Protein AF-J4H4L2-F1 (afdb_monomer_lite)

Organism: NCBI:txid599839

Structure (mmCIF, N/CA/C/O backbone):
data_AF-J4H4L2-F1
#
_entry.id   AF-J4H4L2-F1
#
loop_
_atom_site.group_PDB
_atom_site.id
_atom_site.type_symbol
_atom_site.label_atom_id
_atom_site.label_alt_id
_atom_site.label_comp_id
_atom_site.label_asym_id
_atom_site.label_entity_id
_atom_site.label_seq_id
_atom_site.pdbx_PDB_ins_code
_atom_site.Cartn_x
_atom_site.Cartn_y
_atom_site.Cartn_z
_atom_site.occupancy
_atom_site.B_iso_or_equiv
_atom_site.auth_se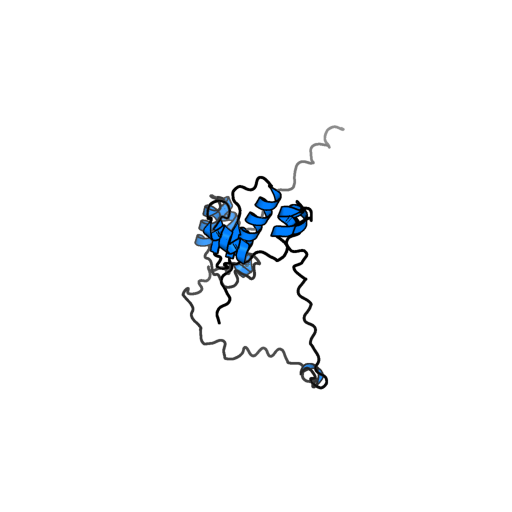q_id
_atom_site.auth_comp_id
_atom_site.auth_asym_id
_atom_site.auth_atom_id
_atom_site.pdbx_PDB_model_num
ATOM 1 N N . MET A 1 1 ? 1.977 -22.066 14.295 1.00 61.53 1 MET A N 1
ATOM 2 C CA . MET A 1 1 ? 3.060 -21.386 13.549 1.00 61.53 1 MET A CA 1
ATOM 3 C C . MET A 1 1 ? 2.591 -19.975 13.260 1.00 61.53 1 MET A C 1
ATOM 5 O O . MET A 1 1 ? 1.472 -19.836 12.785 1.00 61.53 1 MET A O 1
ATOM 9 N N . ALA A 1 2 ? 3.372 -18.951 13.605 1.00 64.25 2 ALA A N 1
ATOM 10 C CA . ALA A 1 2 ? 3.041 -17.586 13.199 1.00 64.25 2 ALA A CA 1
ATOM 11 C C . ALA A 1 2 ? 3.139 -17.472 11.664 1.00 64.25 2 ALA A C 1
ATOM 13 O O . ALA A 1 2 ? 4.009 -18.126 11.077 1.00 64.25 2 ALA A O 1
ATOM 14 N N . PRO A 1 3 ? 2.254 -16.702 11.007 1.00 72.88 3 PRO A N 1
ATOM 15 C CA . PRO A 1 3 ? 2.354 -16.464 9.574 1.00 72.88 3 PRO A CA 1
ATOM 16 C C . PRO A 1 3 ? 3.676 -15.746 9.245 1.00 72.88 3 PRO A C 1
ATOM 18 O O . PRO A 1 3 ? 4.167 -14.960 10.060 1.00 72.88 3 PRO A O 1
ATOM 21 N N . PRO A 1 4 ? 4.283 -16.022 8.078 1.00 76.00 4 PRO A N 1
ATOM 22 C CA . PRO A 1 4 ? 5.534 -15.388 7.685 1.00 76.00 4 PRO A CA 1
ATOM 23 C C . PRO A 1 4 ? 5.358 -13.865 7.539 1.00 76.00 4 PRO A C 1
ATOM 25 O O . PRO A 1 4 ? 4.319 -13.418 7.047 1.00 76.00 4 PRO A O 1
ATOM 28 N N . PRO A 1 5 ? 6.361 -13.061 7.936 1.00 82.50 5 PRO A N 1
ATOM 29 C CA . PRO A 1 5 ? 6.286 -11.607 7.848 1.00 82.50 5 PRO A CA 1
ATOM 30 C C . PRO A 1 5 ? 6.193 -11.149 6.389 1.00 82.50 5 PRO A C 1
ATOM 32 O O . PRO A 1 5 ? 6.911 -11.655 5.520 1.00 82.50 5 PRO A O 1
ATOM 35 N N . ILE A 1 6 ? 5.325 -10.168 6.133 1.00 85.81 6 ILE A N 1
ATOM 36 C CA . ILE A 1 6 ? 5.148 -9.570 4.807 1.00 85.81 6 ILE A CA 1
ATOM 37 C C . ILE A 1 6 ? 6.388 -8.738 4.476 1.00 85.81 6 ILE A C 1
ATOM 39 O O . ILE A 1 6 ? 6.802 -7.882 5.257 1.00 85.81 6 ILE A O 1
ATOM 43 N N . GLN A 1 7 ? 6.984 -8.999 3.315 1.00 88.19 7 GLN A N 1
ATOM 44 C CA . GLN A 1 7 ? 8.157 -8.286 2.812 1.00 88.19 7 GLN A CA 1
ATOM 45 C C . GLN A 1 7 ? 7.726 -7.437 1.624 1.00 88.19 7 GLN A C 1
ATOM 47 O O . GLN A 1 7 ? 7.243 -7.975 0.628 1.00 88.19 7 GLN A O 1
ATOM 52 N N . LEU A 1 8 ? 7.880 -6.124 1.750 1.00 87.56 8 LEU A N 1
ATOM 53 C CA . LEU A 1 8 ? 7.588 -5.167 0.698 1.00 87.56 8 LEU A CA 1
ATOM 54 C C . LEU A 1 8 ? 8.877 -4.734 0.033 1.00 87.56 8 LEU A C 1
ATOM 56 O O . LEU A 1 8 ? 9.829 -4.321 0.684 1.00 87.56 8 LEU A O 1
ATOM 60 N N . PHE A 1 9 ? 8.856 -4.811 -1.280 1.00 86.75 9 PHE A N 1
ATOM 61 C CA . PHE A 1 9 ? 9.964 -4.516 -2.159 1.00 86.75 9 PHE A CA 1
ATOM 62 C C . PHE A 1 9 ? 9.569 -3.269 -2.945 1.00 86.75 9 PHE A C 1
ATOM 64 O O . PHE A 1 9 ? 8.697 -3.323 -3.810 1.00 86.75 9 PHE A O 1
ATOM 71 N N . LEU A 1 10 ? 10.131 -2.130 -2.549 1.00 84.62 10 LEU A N 1
ATOM 72 C CA . LEU A 1 10 ? 9.815 -0.807 -3.079 1.00 84.62 10 LEU A CA 1
ATOM 73 C C . LEU A 1 10 ? 10.957 -0.316 -3.967 1.00 84.62 10 LEU A C 1
ATOM 75 O O . LEU A 1 10 ? 12.088 -0.784 -3.863 1.00 84.62 10 LEU A O 1
ATOM 79 N N . THR A 1 11 ? 10.659 0.622 -4.858 1.00 78.50 11 THR A N 1
ATOM 80 C CA . THR A 1 11 ? 11.645 1.198 -5.780 1.00 78.50 11 THR A CA 1
ATOM 81 C C . THR A 1 11 ? 11.475 2.712 -5.795 1.00 78.50 11 THR A C 1
ATOM 83 O O . THR A 1 11 ? 10.671 3.253 -6.557 1.00 78.50 11 THR A O 1
ATOM 86 N N . THR A 1 12 ? 12.227 3.416 -4.957 1.00 66.31 12 THR A N 1
ATOM 87 C CA . THR A 1 12 ? 12.074 4.873 -4.780 1.00 66.31 12 THR A CA 1
ATOM 88 C C . THR A 1 12 ? 12.468 5.707 -6.012 1.00 66.31 12 THR A C 1
ATOM 90 O O . THR A 1 12 ? 12.025 6.850 -6.144 1.00 66.31 12 THR A O 1
ATOM 93 N N . ILE A 1 13 ? 13.233 5.133 -6.953 1.00 61.53 13 ILE A N 1
ATOM 94 C CA . ILE A 1 13 ? 13.803 5.842 -8.118 1.00 61.53 13 ILE A CA 1
ATOM 95 C C . ILE A 1 13 ? 13.058 5.582 -9.442 1.00 61.53 13 ILE A C 1
ATOM 97 O O . ILE A 1 13 ? 13.500 6.040 -10.494 1.00 61.53 13 ILE A O 1
ATOM 101 N N . ILE A 1 14 ? 11.945 4.841 -9.451 1.00 62.00 14 ILE A N 1
ATOM 102 C CA . ILE A 1 14 ? 11.228 4.623 -10.717 1.00 62.00 14 ILE A CA 1
ATOM 103 C C . ILE A 1 14 ? 10.558 5.929 -11.171 1.00 62.00 14 ILE A C 1
ATOM 105 O O . ILE A 1 14 ? 9.842 6.586 -10.413 1.00 62.00 14 ILE A O 1
ATOM 109 N N . SER A 1 15 ? 10.802 6.286 -12.434 1.00 59.88 15 SER A N 1
ATOM 110 C CA . SER A 1 15 ? 10.261 7.469 -13.114 1.00 59.88 15 SER A CA 1
ATOM 111 C C . SER A 1 15 ? 8.759 7.377 -13.407 1.00 59.88 15 SER A C 1
ATOM 113 O O . SER A 1 15 ? 8.122 8.399 -13.646 1.00 59.88 15 SER A O 1
ATOM 115 N N . SER A 1 16 ? 8.180 6.172 -13.377 1.00 73.38 16 SER A N 1
ATOM 116 C CA . SER A 1 16 ? 6.765 5.939 -13.674 1.00 73.38 16 SER A CA 1
ATOM 117 C C . SER A 1 16 ? 5.852 6.367 -12.508 1.00 73.38 16 SER A C 1
ATOM 119 O O . SER A 1 16 ? 5.924 5.774 -11.423 1.00 73.38 16 SER A O 1
ATOM 121 N N . PRO A 1 17 ? 4.949 7.349 -12.712 1.00 79.62 17 PRO A N 1
ATOM 122 C CA . PRO A 1 17 ? 4.018 7.805 -11.679 1.00 79.62 17 PRO A CA 1
ATOM 123 C C . PRO A 1 17 ? 2.987 6.731 -11.300 1.00 79.62 17 PRO A C 1
ATOM 125 O O . PRO A 1 17 ? 2.579 6.662 -10.143 1.00 79.62 17 PRO A O 1
ATOM 128 N N . THR A 1 18 ? 2.616 5.844 -12.227 1.00 78.19 18 THR A N 1
ATOM 129 C CA . THR A 1 18 ? 1.655 4.753 -11.988 1.00 78.19 18 THR A CA 1
ATOM 130 C C . THR A 1 18 ? 2.185 3.749 -10.966 1.00 78.19 18 THR A C 1
ATOM 132 O O . THR A 1 18 ? 1.461 3.310 -10.072 1.00 78.19 18 THR A O 1
ATOM 135 N N . VAL A 1 19 ? 3.475 3.408 -11.050 1.00 78.44 19 VAL A N 1
ATOM 136 C CA . VAL A 1 19 ? 4.126 2.505 -10.087 1.00 78.44 19 VAL A CA 1
ATOM 137 C C . VAL A 1 19 ? 4.186 3.151 -8.707 1.00 78.44 19 VAL A C 1
ATOM 139 O O . VAL A 1 19 ? 3.870 2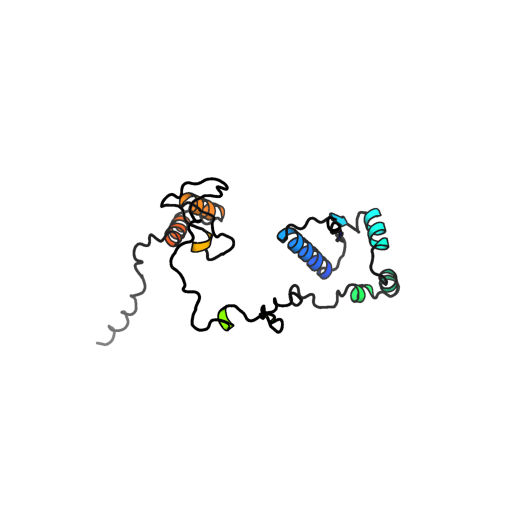.499 -7.712 1.00 78.44 19 VAL A O 1
ATOM 142 N N . ARG A 1 20 ? 4.521 4.445 -8.653 1.00 80.75 20 ARG A N 1
ATOM 143 C CA . ARG A 1 20 ? 4.555 5.219 -7.408 1.00 80.75 20 ARG A CA 1
ATOM 144 C C . ARG A 1 20 ? 3.186 5.259 -6.726 1.00 80.75 20 ARG A C 1
ATOM 146 O O . ARG A 1 20 ? 3.097 4.934 -5.547 1.00 80.75 20 ARG A O 1
ATOM 153 N N . GLN A 1 21 ? 2.117 5.548 -7.471 1.00 83.06 21 GLN A N 1
ATOM 154 C CA . GLN A 1 21 ? 0.745 5.536 -6.946 1.00 83.06 21 GLN A CA 1
ATOM 155 C C . GLN A 1 21 ? 0.365 4.174 -6.351 1.00 83.06 21 GLN A C 1
ATOM 157 O O . GLN A 1 21 ? -0.166 4.105 -5.242 1.00 83.06 21 GLN A O 1
ATOM 162 N N . ARG A 1 22 ? 0.675 3.076 -7.054 1.00 83.31 22 ARG A N 1
ATOM 163 C CA . ARG A 1 22 ? 0.405 1.713 -6.564 1.00 83.31 22 ARG A CA 1
ATOM 164 C C . ARG A 1 22 ? 1.189 1.403 -5.284 1.00 83.31 22 ARG A C 1
ATOM 166 O O . ARG A 1 22 ? 0.632 0.823 -4.354 1.00 83.31 22 ARG A O 1
ATOM 173 N N . GLN A 1 23 ? 2.457 1.810 -5.209 1.00 86.31 23 GLN A N 1
ATOM 174 C CA . GLN A 1 23 ? 3.297 1.623 -4.021 1.00 86.31 23 GLN A CA 1
ATOM 175 C C . GLN A 1 23 ? 2.759 2.393 -2.807 1.00 86.31 23 GLN A C 1
ATOM 177 O O . GLN A 1 23 ? 2.602 1.811 -1.733 1.00 86.31 23 GLN A O 1
ATOM 182 N N . GLU A 1 24 ? 2.421 3.672 -2.978 1.00 86.50 24 GLU A N 1
ATOM 183 C CA . GLU A 1 24 ? 1.841 4.509 -1.919 1.00 86.50 24 GLU A CA 1
ATOM 184 C C . GLU A 1 24 ? 0.500 3.960 -1.426 1.00 86.50 24 GLU A C 1
ATOM 186 O O . GLU A 1 24 ? 0.241 3.915 -0.221 1.00 86.50 24 GLU A O 1
ATOM 191 N N . TYR A 1 25 ? -0.337 3.486 -2.350 1.00 86.12 25 TYR A N 1
ATOM 192 C CA . TYR A 1 25 ? -1.612 2.868 -2.018 1.00 86.12 25 TYR A CA 1
ATOM 193 C C . TYR A 1 25 ? -1.435 1.609 -1.155 1.00 86.12 25 TYR A C 1
ATOM 195 O O . TYR A 1 25 ? -2.068 1.490 -0.104 1.00 86.12 25 TYR A O 1
ATOM 203 N N . ILE A 1 26 ? -0.535 0.696 -1.541 1.00 86.75 26 ILE A N 1
ATOM 204 C CA . ILE A 1 26 ? -0.241 -0.522 -0.767 1.00 86.75 26 ILE A CA 1
ATOM 205 C C . ILE A 1 26 ? 0.256 -0.167 0.639 1.00 86.75 26 ILE A C 1
ATOM 207 O O . ILE A 1 26 ? -0.206 -0.752 1.621 1.00 86.75 26 ILE A O 1
ATOM 211 N N . LEU A 1 27 ? 1.158 0.811 0.752 1.00 87.25 27 LEU A N 1
ATOM 212 C CA . LEU A 1 27 ? 1.658 1.275 2.046 1.00 87.25 27 LEU A CA 1
ATOM 213 C C . LEU A 1 27 ? 0.532 1.824 2.924 1.00 87.25 27 LEU A C 1
ATOM 215 O O . LEU A 1 27 ? 0.421 1.425 4.083 1.00 87.25 27 LEU A O 1
ATOM 219 N N . ARG A 1 28 ? -0.349 2.661 2.363 1.00 88.12 28 ARG A N 1
ATOM 220 C CA . ARG A 1 28 ? -1.510 3.206 3.078 1.00 88.12 28 ARG A CA 1
ATOM 221 C C . ARG A 1 28 ? -2.428 2.094 3.580 1.00 88.12 28 ARG A C 1
ATOM 223 O O . ARG A 1 28 ? -2.814 2.105 4.744 1.00 88.12 28 ARG A O 1
ATOM 230 N N . VAL A 1 29 ? -2.745 1.105 2.742 1.00 88.19 29 VAL A N 1
ATOM 231 C CA . VAL A 1 29 ? -3.599 -0.029 3.138 1.00 88.19 29 VAL A CA 1
ATOM 232 C C . VAL A 1 29 ? -2.969 -0.831 4.276 1.00 88.19 29 VAL A C 1
ATOM 234 O O . VAL A 1 29 ? -3.661 -1.178 5.233 1.00 88.19 29 VAL A O 1
ATOM 237 N N . LEU A 1 30 ? -1.668 -1.116 4.205 1.00 88.25 30 LEU A N 1
ATOM 238 C CA . LEU A 1 30 ? -0.976 -1.891 5.238 1.00 88.25 30 LEU A CA 1
ATOM 239 C C . LEU A 1 30 ? -0.875 -1.132 6.566 1.00 88.25 30 LEU A C 1
ATOM 241 O O . LEU A 1 30 ? -1.051 -1.739 7.624 1.00 88.25 30 LEU A O 1
ATOM 245 N N . GLN A 1 31 ? -0.675 0.186 6.510 1.00 87.94 31 GLN A N 1
ATOM 246 C CA . GLN A 1 31 ? -0.709 1.066 7.679 1.00 87.94 31 GLN A CA 1
ATOM 247 C C . GLN A 1 31 ? -2.103 1.106 8.318 1.00 87.94 31 GLN A C 1
ATOM 249 O O . GLN A 1 31 ? -2.228 0.869 9.519 1.00 87.94 31 GLN A O 1
ATOM 254 N N . VAL A 1 32 ? -3.156 1.326 7.521 1.00 91.88 32 VAL A N 1
ATOM 255 C CA . VAL A 1 32 ? -4.551 1.358 8.000 1.00 91.88 32 VAL A CA 1
ATOM 256 C C . VAL A 1 32 ? -4.946 0.022 8.631 1.00 91.88 32 VAL A C 1
ATOM 258 O O . VAL A 1 32 ? -5.564 -0.006 9.694 1.00 91.88 32 VAL A O 1
ATOM 261 N N . LYS A 1 33 ? -4.542 -1.100 8.023 1.00 88.38 33 LYS A N 1
ATOM 262 C CA . LYS A 1 33 ? -4.818 -2.448 8.542 1.00 88.38 33 LYS A CA 1
ATOM 263 C C . LYS A 1 33 ? -3.906 -2.863 9.707 1.00 88.38 33 LYS A C 1
ATOM 265 O O . LYS A 1 33 ? -4.061 -3.974 10.207 1.00 88.38 33 LYS A O 1
ATOM 270 N N . LYS A 1 34 ? -2.972 -2.004 10.141 1.00 88.62 34 LYS A N 1
ATOM 271 C CA . LYS A 1 34 ? -1.973 -2.282 11.192 1.00 88.62 34 LYS A CA 1
ATOM 272 C C . LYS A 1 34 ? -1.257 -3.624 10.991 1.00 88.62 34 LYS A C 1
ATOM 274 O O . LYS A 1 34 ? -1.002 -4.360 11.943 1.00 88.62 34 LYS A O 1
ATOM 279 N N . VAL A 1 35 ? -0.939 -3.951 9.740 1.00 86.56 35 VAL A N 1
ATOM 280 C CA . VAL A 1 35 ? -0.213 -5.178 9.405 1.00 86.56 35 VAL A CA 1
ATOM 281 C C . VAL A 1 35 ? 1.279 -4.894 9.485 1.00 86.56 35 VAL A C 1
ATOM 283 O O . VAL A 1 35 ? 1.772 -3.971 8.844 1.00 86.56 35 VAL A O 1
ATOM 286 N N . SER A 1 36 ? 2.017 -5.689 10.258 1.00 86.50 36 SER A N 1
ATOM 287 C CA . SER A 1 36 ? 3.474 -5.576 10.323 1.00 86.50 36 SER A CA 1
ATOM 288 C C . SER A 1 36 ? 4.099 -5.989 8.988 1.00 86.50 36 SER A C 1
ATOM 290 O O . SER A 1 36 ? 3.909 -7.127 8.544 1.00 86.50 36 SER A O 1
ATOM 292 N N . PHE A 1 37 ? 4.873 -5.095 8.377 1.00 88.81 37 PHE A N 1
ATOM 293 C CA . PHE A 1 37 ? 5.615 -5.362 7.148 1.00 88.81 37 PHE A CA 1
ATOM 294 C C . PHE A 1 37 ? 7.072 -4.908 7.274 1.00 88.81 37 PHE A C 1
ATOM 296 O O . PHE A 1 37 ? 7.394 -4.029 8.070 1.00 88.81 37 PHE A O 1
ATOM 303 N N . ILE A 1 38 ? 7.948 -5.515 6.473 1.00 89.19 38 ILE A N 1
ATOM 304 C CA . ILE A 1 38 ? 9.349 -5.112 6.331 1.00 89.19 38 ILE A CA 1
ATOM 305 C C . ILE A 1 38 ? 9.502 -4.460 4.961 1.00 89.19 38 ILE A C 1
ATOM 307 O O . ILE A 1 38 ? 9.274 -5.120 3.950 1.00 89.19 38 ILE A O 1
ATOM 311 N N . SER A 1 39 ? 9.856 -3.178 4.922 1.00 87.56 39 SER A N 1
ATOM 312 C CA . SER A 1 39 ? 10.143 -2.458 3.680 1.00 87.56 39 SER A CA 1
ATOM 313 C C . SER A 1 39 ? 11.611 -2.607 3.291 1.00 87.56 39 SER A C 1
ATOM 315 O O . SER A 1 39 ? 12.490 -2.336 4.105 1.00 87.56 39 SER A O 1
ATOM 317 N N . TYR A 1 40 ? 11.857 -2.975 2.041 1.00 87.12 40 TYR A N 1
ATOM 318 C CA . TYR A 1 40 ? 13.170 -3.042 1.417 1.00 87.12 40 TYR A CA 1
ATOM 319 C C . TYR A 1 40 ? 13.185 -2.145 0.180 1.00 87.12 40 TYR A C 1
ATOM 321 O O . TYR A 1 40 ? 12.259 -2.221 -0.633 1.00 87.12 40 TYR A O 1
ATOM 329 N N . ASP A 1 41 ? 14.224 -1.326 0.018 1.00 85.88 41 ASP A N 1
ATOM 330 C CA . ASP A 1 41 ? 14.369 -0.452 -1.148 1.00 85.88 41 ASP A CA 1
ATOM 331 C C . ASP A 1 41 ? 15.321 -1.076 -2.175 1.00 85.88 41 ASP A C 1
ATOM 333 O O . ASP A 1 41 ? 16.530 -1.150 -1.969 1.00 85.88 41 ASP A O 1
ATOM 337 N N . LEU A 1 42 ? 14.782 -1.520 -3.313 1.00 83.12 42 LEU A N 1
ATOM 338 C CA . LEU A 1 42 ? 15.551 -2.186 -4.376 1.00 83.12 42 LEU A CA 1
ATOM 339 C C . LEU A 1 42 ? 16.561 -1.263 -5.052 1.00 83.12 42 LEU A C 1
ATOM 341 O O . LEU A 1 42 ? 17.469 -1.735 -5.735 1.00 83.12 42 LEU A O 1
ATOM 345 N N . ALA A 1 43 ? 16.346 0.038 -4.917 1.00 74.56 43 ALA A N 1
ATOM 346 C CA . ALA A 1 43 ? 17.209 1.072 -5.442 1.00 74.56 43 ALA A CA 1
ATOM 347 C C . ALA A 1 43 ? 18.528 1.206 -4.676 1.00 74.56 43 ALA A C 1
ATOM 349 O O . ALA A 1 43 ? 19.559 1.475 -5.289 1.00 74.56 43 ALA A O 1
ATOM 350 N N . SER A 1 44 ? 18.473 1.037 -3.355 1.00 77.81 44 SER A N 1
ATOM 351 C CA . SER A 1 44 ? 19.589 1.332 -2.454 1.00 77.81 44 SER A CA 1
ATOM 352 C C . SER A 1 44 ? 20.249 0.064 -1.909 1.00 77.81 44 SER A C 1
ATOM 354 O O . SER A 1 44 ? 21.461 0.043 -1.706 1.00 77.81 44 SER A O 1
ATOM 356 N N . ASP A 1 45 ? 19.477 -1.010 -1.714 1.00 82.31 45 ASP A N 1
ATOM 357 C CA . ASP A 1 45 ? 19.945 -2.225 -1.049 1.00 82.31 45 ASP A CA 1
ATOM 358 C C . ASP A 1 45 ? 20.222 -3.362 -2.049 1.00 82.31 45 ASP A C 1
ATOM 360 O O . ASP A 1 45 ? 19.318 -4.032 -2.562 1.00 82.31 45 ASP A O 1
ATOM 364 N N . GLU A 1 46 ? 21.501 -3.669 -2.273 1.00 80.19 46 GLU A N 1
ATOM 365 C CA . GLU A 1 46 ? 21.908 -4.798 -3.127 1.00 80.19 46 GLU A CA 1
ATOM 366 C C . GLU A 1 46 ? 21.501 -6.162 -2.531 1.00 80.19 46 GLU A C 1
ATOM 368 O O . GLU A 1 46 ? 21.136 -7.092 -3.259 1.00 80.19 46 GLU A O 1
ATOM 373 N N . ASP A 1 47 ? 21.466 -6.282 -1.200 1.00 81.62 47 ASP A N 1
ATOM 374 C CA . ASP A 1 47 ? 20.953 -7.481 -0.529 1.00 81.62 47 ASP A CA 1
ATOM 375 C C . ASP A 1 47 ? 19.443 -7.649 -0.741 1.00 81.62 47 ASP A C 1
ATOM 377 O O . ASP A 1 47 ? 18.971 -8.768 -0.976 1.00 81.62 47 ASP A O 1
ATOM 381 N N . ALA A 1 48 ? 18.680 -6.549 -0.748 1.00 84.44 48 ALA A N 1
ATOM 382 C CA . ALA A 1 48 ? 17.257 -6.581 -1.077 1.00 84.44 48 ALA A CA 1
ATOM 383 C C . ALA A 1 48 ? 17.035 -7.029 -2.519 1.00 84.44 48 ALA A C 1
ATOM 385 O O . ALA A 1 48 ? 16.155 -7.845 -2.786 1.00 84.44 48 ALA A O 1
ATOM 386 N N . LYS A 1 49 ? 17.875 -6.567 -3.446 1.00 82.19 49 LYS A N 1
ATOM 387 C CA . LYS A 1 49 ? 17.838 -6.973 -4.852 1.00 82.19 49 LYS A CA 1
ATOM 388 C C . LYS A 1 49 ? 18.141 -8.458 -5.027 1.00 82.19 49 LYS A C 1
ATOM 390 O O . LYS A 1 49 ? 17.454 -9.139 -5.787 1.00 82.19 49 LYS A O 1
ATOM 395 N N . LYS A 1 50 ? 19.115 -8.999 -4.291 1.00 84.88 50 LYS A N 1
ATOM 396 C CA . LYS A 1 50 ? 19.432 -10.437 -4.299 1.00 84.88 50 LYS A CA 1
ATOM 397 C C . LYS A 1 50 ? 18.302 -11.275 -3.696 1.00 84.88 50 LYS A C 1
ATOM 399 O O . LYS A 1 50 ? 17.956 -12.329 -4.235 1.00 84.88 50 LYS A O 1
ATOM 404 N N . LEU A 1 51 ? 17.701 -10.802 -2.602 1.00 85.44 51 LEU A N 1
ATOM 405 C CA . LEU A 1 51 ? 16.533 -11.427 -1.979 1.00 85.44 51 LEU A CA 1
ATOM 406 C C . LEU A 1 51 ? 15.318 -11.408 -2.904 1.00 85.44 51 LEU A C 1
ATOM 408 O O . LEU A 1 51 ? 14.652 -12.436 -3.034 1.00 85.44 51 LEU A O 1
ATOM 412 N N . TRP A 1 52 ? 15.071 -10.277 -3.564 1.00 84.12 52 TRP A N 1
ATOM 413 C CA . TRP A 1 52 ? 14.017 -10.122 -4.554 1.00 84.12 52 TRP A CA 1
ATOM 414 C C . TRP A 1 52 ? 14.239 -11.066 -5.722 1.00 84.12 52 TRP A C 1
ATOM 416 O O . TRP A 1 52 ? 13.357 -11.859 -5.995 1.00 84.12 52 TRP A O 1
ATOM 426 N N . ARG A 1 53 ? 15.428 -11.098 -6.339 1.00 82.38 53 ARG A N 1
ATOM 427 C CA . ARG A 1 53 ? 15.727 -12.023 -7.451 1.00 82.38 53 ARG A CA 1
ATOM 428 C C . ARG A 1 53 ? 15.484 -13.486 -7.091 1.00 82.38 53 ARG A C 1
ATOM 430 O O . ARG A 1 53 ? 14.942 -14.233 -7.892 1.00 82.38 53 ARG A O 1
ATOM 437 N N . ARG A 1 54 ? 15.817 -13.892 -5.862 1.00 84.44 54 ARG A N 1
ATOM 438 C CA . ARG A 1 54 ? 15.549 -15.257 -5.381 1.00 84.44 54 ARG A CA 1
ATOM 439 C C . ARG A 1 54 ? 14.059 -15.542 -5.162 1.00 84.44 54 ARG A C 1
ATOM 441 O O . ARG A 1 54 ? 13.650 -16.697 -5.227 1.00 84.44 54 ARG A O 1
ATOM 448 N N . LYS A 1 55 ? 13.270 -14.521 -4.828 1.00 83.44 55 LYS A N 1
ATOM 449 C CA . LYS A 1 55 ? 11.832 -14.630 -4.533 1.00 83.44 55 LYS A CA 1
ATOM 450 C C . LYS A 1 55 ? 10.934 -14.203 -5.692 1.00 83.44 55 LYS A C 1
ATOM 452 O O . LYS A 1 55 ? 9.721 -14.371 -5.590 1.00 83.44 55 LYS A O 1
ATOM 457 N N . ALA A 1 56 ? 11.510 -13.630 -6.740 1.00 81.38 56 ALA A N 1
ATOM 458 C CA . ALA A 1 56 ? 10.781 -13.041 -7.839 1.00 81.38 56 ALA A CA 1
ATOM 459 C C . ALA A 1 56 ? 9.946 -14.121 -8.537 1.00 81.38 56 ALA A C 1
ATOM 461 O O . ALA A 1 56 ? 10.355 -15.289 -8.591 1.00 81.38 56 ALA A O 1
ATOM 462 N N . PRO A 1 57 ? 8.769 -13.756 -9.065 1.00 77.62 57 PRO A N 1
ATOM 463 C CA . PRO A 1 57 ? 7.955 -14.700 -9.804 1.00 77.62 57 PRO A CA 1
ATOM 464 C C . PRO A 1 57 ? 8.722 -15.220 -11.025 1.00 77.62 57 PRO A C 1
ATOM 466 O O . PRO A 1 57 ? 9.492 -14.495 -11.662 1.00 77.62 57 PRO A O 1
ATOM 469 N N . ARG A 1 58 ? 8.507 -16.500 -11.343 1.00 74.44 58 ARG A N 1
ATOM 470 C CA . ARG A 1 58 ? 9.090 -17.135 -12.530 1.00 74.44 58 ARG A CA 1
ATOM 471 C C . ARG A 1 58 ? 8.672 -16.338 -13.772 1.00 74.44 58 ARG A C 1
ATOM 473 O O . ARG A 1 58 ? 7.503 -15.982 -13.884 1.00 74.44 58 ARG A O 1
ATOM 480 N N . GLY A 1 59 ? 9.622 -16.048 -14.659 1.00 77.62 59 GLY A N 1
ATOM 481 C CA . GLY A 1 59 ? 9.390 -15.233 -15.857 1.00 77.62 59 GLY A CA 1
ATOM 482 C C . GLY A 1 59 ? 9.729 -13.744 -15.709 1.00 77.62 59 GLY A C 1
ATOM 483 O O . GLY A 1 59 ? 9.643 -13.022 -16.691 1.00 77.62 59 GLY A O 1
ATOM 484 N N . TYR A 1 60 ? 10.166 -13.264 -14.534 1.00 80.25 60 TYR A N 1
ATOM 485 C CA . TYR A 1 60 ? 10.651 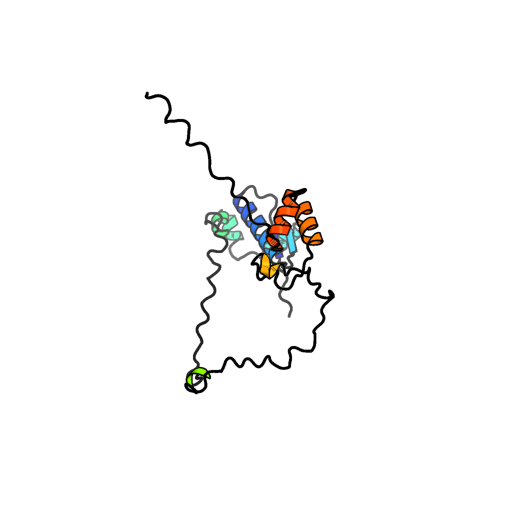-11.879 -14.409 1.00 80.25 60 TYR A CA 1
ATOM 486 C C . TYR A 1 60 ? 11.898 -11.617 -15.267 1.00 80.25 60 TYR A C 1
ATOM 488 O O . TYR A 1 60 ? 11.962 -10.604 -15.951 1.00 80.25 60 TYR A O 1
ATOM 496 N N . GLU A 1 61 ? 12.892 -12.512 -15.228 1.00 80.38 61 GLU A N 1
ATOM 497 C CA . GLU A 1 61 ? 14.121 -12.347 -16.024 1.00 80.38 61 GLU A CA 1
ATOM 498 C C . GLU A 1 61 ? 13.813 -12.383 -17.522 1.00 80.38 61 GLU A C 1
ATOM 500 O O . GLU A 1 61 ? 14.275 -11.519 -18.256 1.00 80.38 61 GLU A O 1
ATOM 505 N N . GLU A 1 62 ? 12.923 -13.284 -17.935 1.00 82.25 62 GLU A N 1
ATOM 506 C CA . GLU A 1 62 ? 12.397 -13.359 -19.296 1.00 82.25 62 GLU A CA 1
ATOM 507 C C . GLU A 1 62 ? 11.710 -12.042 -19.701 1.00 82.25 62 GLU A C 1
ATOM 509 O O . GLU A 1 62 ? 12.092 -11.415 -20.682 1.00 82.25 62 GLU A O 1
ATOM 514 N N . ALA A 1 63 ? 10.778 -11.530 -18.895 1.00 82.56 63 ALA A N 1
ATOM 515 C CA . ALA A 1 63 ? 10.106 -10.262 -19.181 1.00 82.56 63 ALA A CA 1
ATOM 516 C C . ALA A 1 63 ? 11.068 -9.058 -19.234 1.00 82.56 63 ALA A C 1
ATOM 518 O O . ALA A 1 63 ? 10.827 -8.108 -19.978 1.00 82.56 63 ALA A O 1
ATOM 519 N N . VAL A 1 64 ? 12.160 -9.077 -18.461 1.00 82.31 64 VAL A N 1
ATOM 520 C CA . VAL A 1 64 ? 13.220 -8.060 -18.546 1.00 82.31 64 VAL A CA 1
ATOM 521 C C . VAL A 1 64 ? 14.010 -8.199 -19.848 1.00 82.31 64 VAL A C 1
ATOM 523 O O . VAL A 1 64 ? 14.271 -7.190 -20.499 1.00 82.31 64 VAL A O 1
ATOM 526 N N . GLU A 1 65 ? 14.377 -9.420 -20.236 1.00 84.75 65 GLU A N 1
ATOM 527 C CA . GLU A 1 65 ? 15.126 -9.706 -21.465 1.00 84.75 65 GLU A CA 1
ATOM 528 C C . GLU A 1 65 ? 14.330 -9.356 -22.728 1.00 84.75 65 GLU A C 1
ATOM 530 O O . GLU A 1 65 ? 14.884 -8.786 -23.668 1.00 84.75 65 GLU A O 1
ATOM 535 N N . PHE A 1 66 ? 13.026 -9.636 -22.731 1.00 85.50 66 PHE A N 1
ATOM 536 C CA . PHE A 1 66 ? 12.132 -9.377 -23.861 1.00 85.50 66 PHE A CA 1
ATOM 537 C C . PHE A 1 66 ? 11.493 -7.979 -23.839 1.00 85.50 66 PHE A C 1
ATOM 539 O O . PHE A 1 66 ? 10.762 -7.624 -24.760 1.00 85.50 66 PHE A O 1
ATOM 546 N N . GLY A 1 67 ? 11.771 -7.157 -22.819 1.00 80.94 67 GLY A N 1
ATOM 547 C CA . GLY A 1 67 ? 11.193 -5.812 -22.693 1.00 80.94 67 GLY A CA 1
ATOM 548 C C . GLY A 1 67 ? 9.690 -5.803 -22.383 1.00 80.94 67 GLY A C 1
ATOM 549 O O . GLY A 1 67 ? 9.051 -4.757 -22.444 1.00 80.94 67 GLY A O 1
ATOM 550 N N . GLU A 1 68 ? 9.123 -6.945 -21.999 1.00 84.38 68 GLU A N 1
ATOM 551 C CA . GLU A 1 68 ? 7.709 -7.129 -21.652 1.00 84.38 68 GLU A CA 1
ATOM 552 C C . GLU A 1 68 ? 7.420 -6.817 -20.174 1.00 84.38 68 GLU A C 1
ATOM 554 O O . GLU A 1 68 ? 6.386 -7.198 -19.625 1.00 84.38 68 GLU A O 1
ATOM 559 N N . LEU A 1 69 ? 8.330 -6.111 -19.498 1.00 79.50 69 LEU A N 1
ATOM 560 C CA . LEU A 1 69 ? 8.237 -5.827 -18.068 1.00 79.50 69 LEU A CA 1
ATOM 561 C C . LEU A 1 69 ? 6.957 -5.060 -17.700 1.00 79.50 69 LEU A C 1
ATOM 563 O O . LEU A 1 69 ? 6.350 -5.332 -16.665 1.00 79.50 69 LEU A O 1
ATOM 567 N N . GLU A 1 70 ? 6.519 -4.134 -18.552 1.00 80.94 70 GLU A N 1
ATOM 568 C CA . GLU A 1 70 ? 5.277 -3.381 -18.341 1.00 80.94 70 GLU A CA 1
ATOM 569 C C . GLU A 1 70 ? 4.039 -4.283 -18.397 1.00 80.94 70 GLU A C 1
ATOM 571 O O . GLU A 1 70 ? 3.126 -4.128 -17.583 1.00 80.94 70 GLU A O 1
ATOM 576 N N . GLN A 1 71 ? 4.034 -5.264 -19.305 1.00 83.19 71 GLN A N 1
ATOM 577 C CA . GLN A 1 71 ? 2.973 -6.262 -19.422 1.00 83.19 71 GLN A CA 1
ATOM 578 C C . GLN A 1 71 ? 3.016 -7.252 -18.251 1.00 83.19 71 GLN A C 1
ATOM 580 O O . GLN A 1 71 ? 1.982 -7.552 -17.655 1.00 83.19 71 GLN A O 1
ATOM 585 N N . PHE A 1 72 ? 4.210 -7.715 -17.872 1.00 80.69 72 PHE A N 1
ATOM 586 C CA . PHE A 1 72 ? 4.418 -8.648 -16.764 1.00 80.69 72 PHE A CA 1
ATOM 587 C C . PHE A 1 72 ? 3.971 -8.064 -15.421 1.00 80.69 72 PHE A C 1
ATOM 589 O O . PHE A 1 72 ? 3.300 -8.725 -14.629 1.00 80.69 72 PHE A O 1
ATOM 596 N N . LEU A 1 73 ? 4.302 -6.797 -15.176 1.00 79.75 73 LEU A N 1
ATOM 597 C CA . LEU A 1 73 ? 3.878 -6.064 -13.987 1.00 79.75 73 LEU A CA 1
ATOM 598 C C . LEU A 1 73 ? 2.458 -5.483 -14.117 1.00 79.75 73 LEU A C 1
ATOM 600 O O . LEU A 1 73 ? 1.991 -4.801 -13.198 1.00 79.75 73 LEU A O 1
ATOM 604 N N . ARG A 1 74 ? 1.772 -5.737 -15.242 1.00 80.62 74 ARG A N 1
ATOM 605 C CA . ARG A 1 74 ? 0.416 -5.252 -15.539 1.00 80.62 74 ARG A CA 1
ATOM 606 C C . ARG A 1 74 ? 0.289 -3.742 -15.313 1.00 80.62 74 ARG A C 1
ATOM 608 O O . ARG A 1 74 ? -0.668 -3.266 -14.699 1.00 80.62 74 ARG A O 1
ATOM 615 N N . LEU A 1 75 ? 1.295 -2.965 -15.724 1.00 78.19 75 LEU A N 1
ATOM 616 C CA . LEU A 1 75 ? 1.265 -1.499 -15.614 1.00 78.19 75 LEU A CA 1
ATOM 617 C C . LEU A 1 75 ? 0.207 -0.897 -16.541 1.00 78.19 75 LEU A C 1
ATOM 619 O O . LEU A 1 75 ? -0.392 0.111 -16.181 1.00 78.19 75 LEU A O 1
ATOM 623 N N . ASN A 1 76 ? -0.029 -1.546 -17.683 1.00 77.31 76 ASN A N 1
ATOM 624 C CA . ASN A 1 76 ? -0.972 -1.108 -18.713 1.00 77.31 76 ASN A CA 1
ATOM 625 C C . ASN A 1 76 ? -2.439 -1.427 -18.380 1.00 77.31 76 ASN A C 1
ATOM 627 O O . ASN A 1 76 ? -3.334 -0.964 -19.077 1.00 77.31 76 ASN A O 1
ATOM 631 N N . GLU A 1 77 ? -2.694 -2.220 -17.337 1.00 80.25 77 GLU A N 1
ATOM 632 C CA . GLU A 1 77 ? -4.049 -2.519 -16.873 1.00 80.25 77 GLU A CA 1
ATOM 633 C C . GLU A 1 77 ? -4.509 -1.456 -15.866 1.00 80.25 77 GLU A C 1
ATOM 635 O O . GLU A 1 77 ? -3.754 -1.074 -14.962 1.00 80.25 77 GLU A O 1
ATOM 640 N N . ASP A 1 78 ? -5.759 -1.001 -15.996 1.00 75.94 78 ASP A N 1
ATOM 641 C CA . ASP A 1 78 ? -6.392 -0.105 -15.029 1.00 75.94 78 ASP A CA 1
ATOM 642 C C . ASP A 1 78 ? -6.488 -0.810 -13.672 1.00 75.94 78 ASP A C 1
ATOM 644 O O . ASP A 1 78 ? -7.309 -1.704 -13.455 1.00 75.94 78 ASP A O 1
ATOM 648 N N . TYR A 1 79 ? -5.617 -0.422 -12.741 1.00 69.75 79 TYR A N 1
ATOM 649 C CA . TYR A 1 79 ? -5.626 -0.975 -11.394 1.00 69.75 79 TYR A CA 1
ATOM 650 C C . TYR A 1 79 ? -6.844 -0.437 -10.647 1.00 69.75 79 TYR A C 1
ATOM 652 O O . TYR A 1 79 ? -6.867 0.728 -10.250 1.00 69.75 79 TYR A O 1
ATOM 660 N N . LYS A 1 80 ? -7.847 -1.291 -10.447 1.00 73.25 80 LYS A N 1
ATOM 661 C CA . LYS A 1 80 ? -9.053 -0.967 -9.688 1.00 73.25 80 LYS A CA 1
ATOM 662 C C . LYS A 1 80 ? -8.941 -1.522 -8.269 1.00 73.25 80 LYS A C 1
ATOM 664 O O . LYS A 1 80 ? -9.255 -2.692 -8.039 1.00 73.25 80 LYS A O 1
ATOM 669 N N . PRO A 1 81 ? -8.481 -0.719 -7.296 1.00 63.03 81 PRO A N 1
ATOM 670 C CA . PRO A 1 81 ? -8.533 -1.136 -5.907 1.00 63.03 81 PRO A CA 1
ATOM 671 C C . PRO A 1 81 ? -10.000 -1.413 -5.548 1.00 63.03 81 PRO A C 1
ATOM 673 O O . PRO A 1 81 ? -10.858 -0.579 -5.815 1.00 63.03 81 PRO A O 1
ATOM 676 N N . PHE A 1 82 ? -10.272 -2.581 -4.963 1.00 57.78 82 PHE A N 1
ATOM 677 C CA . PHE A 1 82 ? -11.583 -3.022 -4.453 1.00 57.78 82 PHE A CA 1
ATOM 678 C C . PHE A 1 82 ? -12.609 -3.603 -5.444 1.00 57.78 82 PHE A C 1
ATOM 680 O O . PHE A 1 82 ? -13.644 -4.066 -4.979 1.00 57.78 82 PHE A O 1
ATOM 687 N N . GLU A 1 83 ? -12.360 -3.673 -6.759 1.00 62.50 83 GLU A N 1
ATOM 688 C CA . GLU A 1 83 ? -13.302 -4.391 -7.655 1.00 62.50 83 GLU A CA 1
ATOM 689 C C . GLU A 1 83 ? -13.277 -5.916 -7.396 1.00 62.50 83 GLU A C 1
ATOM 691 O O . GLU A 1 83 ? -14.302 -6.586 -7.490 1.00 62.50 83 GLU A O 1
ATOM 696 N N . ASP A 1 84 ? -12.122 -6.432 -6.956 1.00 56.94 84 ASP A N 1
ATOM 697 C CA . ASP A 1 84 ? -11.929 -7.813 -6.487 1.00 56.94 84 ASP A CA 1
ATOM 698 C C . ASP A 1 84 ? -12.288 -8.025 -5.003 1.00 56.94 84 ASP A C 1
ATOM 700 O O . ASP A 1 84 ? -12.124 -9.138 -4.492 1.00 56.94 84 ASP A O 1
ATOM 704 N N . ASP A 1 85 ? -12.759 -6.995 -4.282 1.00 62.50 85 ASP A N 1
ATOM 705 C CA . ASP A 1 85 ? -13.316 -7.182 -2.936 1.00 62.50 85 ASP A CA 1
ATOM 706 C C . ASP A 1 85 ? -14.702 -7.803 -3.117 1.00 62.50 85 ASP A C 1
ATOM 708 O O . ASP A 1 85 ? -15.737 -7.136 -3.140 1.00 62.50 85 ASP A O 1
ATOM 712 N N . GLN A 1 86 ? -14.682 -9.105 -3.409 1.00 62.97 86 GLN A N 1
ATOM 713 C CA . GLN A 1 86 ? -15.851 -9.885 -3.759 1.00 62.97 86 GLN A CA 1
ATOM 714 C C . GLN A 1 86 ? -16.897 -9.635 -2.668 1.00 62.97 86 GLN A C 1
ATOM 716 O O . GLN A 1 86 ? -16.614 -9.9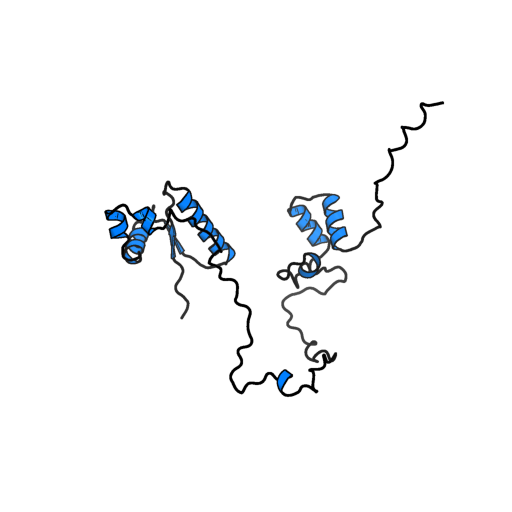12 -1.496 1.00 62.97 86 GLN A O 1
ATOM 721 N N . PRO A 1 87 ? -18.072 -9.070 -3.006 1.00 71.81 87 PRO A N 1
ATOM 722 C CA . PRO A 1 87 ? -19.039 -8.679 -1.997 1.00 71.81 87 PRO A CA 1
ATOM 723 C C . PRO A 1 87 ? -19.335 -9.898 -1.133 1.00 71.81 87 PRO A C 1
ATOM 725 O O . PRO A 1 87 ? -19.589 -10.983 -1.667 1.00 71.81 87 PRO A O 1
ATOM 728 N N . ALA A 1 88 ? -19.243 -9.727 0.190 1.00 72.44 88 ALA A N 1
ATOM 729 C CA . ALA A 1 88 ? -19.448 -10.809 1.139 1.00 72.44 88 ALA A CA 1
ATOM 730 C C . ALA A 1 88 ? -20.753 -11.529 0.783 1.00 72.44 88 ALA A C 1
ATOM 732 O O . ALA A 1 88 ? -21.834 -10.937 0.829 1.00 72.44 88 ALA A O 1
ATOM 733 N N . LEU A 1 89 ? -20.638 -12.788 0.347 1.00 75.06 89 LEU A N 1
ATOM 734 C CA . LEU A 1 89 ? -21.798 -13.541 -0.104 1.00 75.06 89 LEU A CA 1
ATOM 735 C C . LEU A 1 89 ? -22.820 -13.585 1.040 1.00 75.06 89 LEU A C 1
ATOM 737 O O . LEU A 1 89 ? -22.437 -13.850 2.185 1.00 75.06 89 LEU A O 1
ATOM 741 N N . PRO A 1 90 ? -24.114 -13.346 0.765 1.00 78.25 90 PRO A N 1
ATOM 742 C CA . PRO A 1 90 ? -25.129 -13.399 1.803 1.00 78.25 90 PRO A CA 1
ATOM 743 C C . PRO A 1 90 ? -25.127 -14.798 2.421 1.00 78.25 90 PRO A C 1
ATOM 745 O O . PRO A 1 90 ? -25.229 -15.800 1.705 1.00 78.25 90 PRO A O 1
ATOM 748 N N . ALA A 1 91 ? -24.995 -14.865 3.747 1.00 77.31 91 ALA A N 1
ATOM 749 C CA . ALA A 1 91 ? -24.975 -16.116 4.491 1.00 77.31 91 ALA A CA 1
ATOM 750 C C . ALA A 1 91 ? -26.326 -16.830 4.338 1.00 77.31 91 ALA A C 1
ATOM 752 O O . ALA A 1 91 ? -27.289 -16.557 5.054 1.00 77.31 91 ALA A O 1
ATOM 753 N N . LYS A 1 92 ? -26.416 -17.743 3.370 1.00 80.31 92 LYS A N 1
ATOM 754 C CA . LYS A 1 92 ? -27.559 -18.643 3.244 1.00 80.31 92 LYS A CA 1
ATOM 755 C C . LYS A 1 92 ? -27.424 -19.714 4.327 1.00 80.31 92 LYS A C 1
ATOM 757 O O . LYS A 1 92 ? -26.352 -20.315 4.424 1.00 80.31 92 LYS A O 1
ATOM 762 N N . PRO A 1 93 ? -28.466 -19.977 5.134 1.00 72.81 93 PRO A N 1
ATOM 763 C CA . PRO A 1 93 ? -28.431 -21.083 6.078 1.00 72.81 93 PRO A CA 1
ATOM 764 C C . PRO A 1 93 ? -28.211 -22.378 5.291 1.00 72.81 93 PRO A C 1
ATOM 766 O O . PRO A 1 93 ? -29.040 -22.773 4.470 1.00 72.81 93 PRO A O 1
ATOM 769 N N . VAL A 1 94 ? -27.054 -23.007 5.491 1.00 71.75 94 VAL A N 1
ATOM 770 C CA . VAL A 1 94 ? -26.699 -24.255 4.816 1.00 71.75 94 VAL A CA 1
ATOM 771 C C . VAL A 1 94 ? -27.460 -25.373 5.520 1.00 71.75 94 VAL A C 1
ATOM 773 O O . VAL A 1 94 ? -27.092 -25.803 6.610 1.00 71.75 94 VAL A O 1
ATOM 776 N N . GLY A 1 95 ? -28.574 -25.798 4.930 1.00 68.56 95 GLY A N 1
ATOM 777 C CA . GLY A 1 95 ? -29.352 -26.920 5.441 1.00 68.56 95 GLY A CA 1
ATOM 778 C C . GLY A 1 95 ? -28.610 -28.227 5.190 1.00 68.56 95 GLY A C 1
ATOM 779 O O . GLY A 1 95 ? -28.570 -28.711 4.061 1.00 68.56 95 GLY A O 1
ATOM 780 N N . VAL A 1 96 ? -28.032 -28.818 6.233 1.00 74.00 96 VAL A N 1
ATOM 781 C CA . VAL A 1 96 ? -27.649 -30.234 6.199 1.00 74.00 96 VAL A CA 1
ATOM 782 C C . VAL A 1 96 ? -28.949 -31.041 6.198 1.00 74.00 96 VAL A C 1
ATOM 784 O O . VAL A 1 96 ? -29.815 -30.801 7.037 1.00 74.00 96 VAL A O 1
ATOM 787 N N . ALA A 1 97 ? -29.126 -31.967 5.253 1.00 72.81 97 ALA A N 1
ATOM 788 C CA . ALA A 1 97 ? -30.332 -32.792 5.181 1.00 72.81 97 ALA A CA 1
ATOM 789 C C . ALA A 1 97 ? -30.563 -33.518 6.525 1.00 72.81 97 ALA A C 1
ATOM 791 O O . ALA A 1 97 ? -29.712 -34.283 6.971 1.00 72.81 97 ALA A O 1
ATOM 792 N N . GLY A 1 98 ? -31.692 -33.235 7.184 1.00 73.88 98 GLY A N 1
ATOM 793 C CA . GLY A 1 98 ? -32.035 -33.742 8.522 1.00 73.88 98 GLY A CA 1
ATOM 794 C C . GLY A 1 98 ? -31.799 -32.762 9.682 1.00 73.88 98 GLY A C 1
ATOM 795 O O . GLY A 1 98 ? -32.333 -32.978 10.767 1.00 73.88 98 GLY A O 1
ATOM 796 N N . ALA A 1 99 ? -31.075 -31.660 9.467 1.00 72.81 99 ALA A N 1
ATOM 797 C CA . ALA A 1 99 ? -30.942 -30.572 10.433 1.00 72.81 99 ALA A CA 1
ATOM 798 C C . ALA A 1 99 ? -32.035 -29.520 10.185 1.00 72.81 99 ALA A C 1
ATOM 800 O O . ALA A 1 99 ? -31.834 -28.536 9.473 1.00 72.81 99 ALA A O 1
ATOM 801 N N . TYR A 1 100 ? -33.218 -29.747 10.751 1.00 68.94 100 TYR A N 1
ATOM 802 C CA . TYR A 1 100 ? -34.262 -28.725 10.803 1.00 68.94 100 TYR A CA 1
ATOM 803 C C . TYR A 1 100 ? -33.838 -27.622 11.772 1.00 68.94 100 TYR A C 1
ATOM 805 O O . TYR A 1 100 ? -33.316 -27.902 12.854 1.00 68.94 100 TYR A O 1
ATOM 813 N N . THR A 1 101 ? -34.059 -26.357 11.411 1.00 70.69 101 THR A N 1
ATOM 814 C CA . THR A 1 101 ? -33.852 -25.276 12.380 1.00 70.69 101 THR A CA 1
ATOM 815 C C . THR A 1 101 ? -34.872 -25.429 13.516 1.00 70.69 101 THR A C 1
ATOM 817 O O . THR A 1 101 ? -35.992 -25.885 13.267 1.00 70.69 101 THR A O 1
ATOM 820 N N . PRO A 1 102 ? -34.552 -25.041 14.765 1.00 68.62 102 PRO A N 1
ATOM 821 C CA . PRO A 1 102 ? -35.509 -25.123 15.873 1.00 68.62 102 PRO A CA 1
ATOM 822 C C . PRO A 1 102 ? -36.864 -24.458 15.567 1.00 68.62 102 PRO A C 1
ATOM 824 O O . PRO A 1 102 ? -37.906 -24.939 16.005 1.00 68.62 102 PRO A O 1
ATOM 827 N N . ALA A 1 103 ? -36.857 -23.411 14.733 1.00 68.62 103 ALA A N 1
ATOM 828 C CA . ALA A 1 103 ? -38.055 -22.728 14.246 1.00 68.62 103 ALA A CA 1
ATOM 829 C C . ALA A 1 103 ? -38.939 -23.584 13.313 1.00 68.62 103 ALA A C 1
ATOM 831 O O . ALA A 1 103 ? -40.145 -23.372 13.255 1.00 68.62 103 ALA A O 1
ATOM 832 N N . GLN A 1 104 ? -38.367 -24.549 12.587 1.00 73.62 104 GLN A N 1
ATOM 833 C CA . GLN A 1 104 ? -39.102 -25.454 11.694 1.00 73.62 104 GLN A CA 1
ATOM 834 C C . GLN A 1 104 ? -39.705 -26.656 12.430 1.00 73.62 104 GLN A C 1
ATOM 836 O O . GLN A 1 104 ? -40.748 -27.154 12.017 1.00 73.62 104 GLN A O 1
ATOM 841 N N . MET A 1 105 ? -39.074 -27.126 13.512 1.00 70.69 105 MET A N 1
ATOM 842 C CA . MET A 1 105 ? -39.579 -28.275 14.278 1.00 70.69 105 MET A CA 1
ATOM 843 C C . MET A 1 105 ? -40.769 -27.935 15.181 1.00 70.69 105 MET A C 1
ATOM 845 O O . MET A 1 105 ? -41.616 -28.796 15.415 1.00 70.69 105 MET A O 1
ATOM 849 N N . HIS A 1 106 ? -40.857 -26.702 15.684 1.00 72.25 106 HIS A N 1
ATOM 850 C CA . HIS A 1 106 ? -41.889 -26.3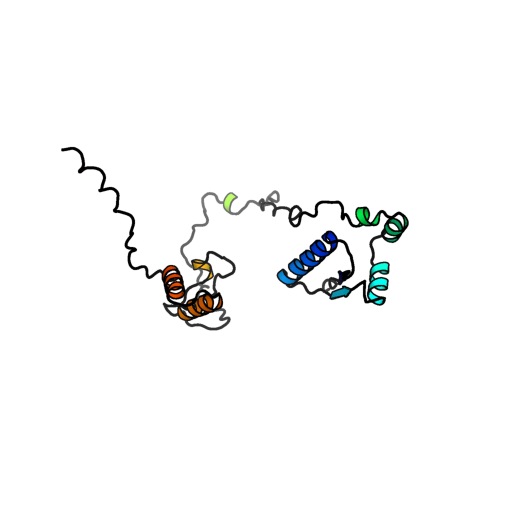10 16.645 1.00 72.25 106 HIS A CA 1
ATOM 851 C C . HIS A 1 106 ? -42.636 -25.032 16.216 1.00 72.25 106 HIS A C 1
ATOM 853 O O . HIS A 1 106 ? -42.434 -23.974 16.808 1.00 72.25 106 HIS A O 1
ATOM 859 N N . PRO A 1 107 ? -43.560 -25.111 15.236 1.00 64.88 107 PRO A N 1
ATOM 860 C CA . PRO A 1 107 ? -44.288 -23.945 14.716 1.00 64.88 107 PRO A CA 1
ATOM 861 C C . PRO A 1 107 ? -45.194 -23.248 15.748 1.00 64.88 107 PRO A C 1
ATOM 863 O O . PRO A 1 107 ? -45.539 -22.082 15.576 1.00 64.88 107 PRO A O 1
ATOM 866 N N . HIS A 1 108 ? -45.557 -23.936 16.835 1.00 66.44 108 HIS A N 1
ATOM 867 C CA . HIS A 1 108 ? -46.357 -23.382 17.936 1.00 66.44 108 HIS A CA 1
ATOM 868 C C . HIS A 1 108 ? -45.528 -22.909 19.139 1.00 66.44 108 HIS A C 1
ATOM 870 O O . HIS A 1 108 ? -46.071 -22.265 20.032 1.00 66.44 108 HIS A O 1
ATOM 876 N N . HIS A 1 109 ? -44.221 -23.178 19.152 1.00 57.94 109 HIS A N 1
ATOM 877 C CA . HIS A 1 109 ? -43.291 -22.601 20.118 1.00 57.94 109 HIS A CA 1
ATOM 878 C C . HIS A 1 109 ? -42.414 -21.603 19.372 1.00 57.94 109 HIS A C 1
ATOM 880 O O . HIS A 1 109 ? -41.230 -21.839 19.136 1.00 57.94 109 HIS A O 1
ATOM 886 N N . GLN A 1 110 ? -43.003 -20.469 18.982 1.00 59.97 110 GLN A N 1
ATOM 887 C CA . GLN A 1 110 ? -42.176 -19.299 18.718 1.00 59.97 110 GLN A CA 1
ATOM 888 C C . GLN A 1 110 ? -41.309 -19.091 19.959 1.00 59.97 110 GLN A C 1
ATOM 890 O O . GLN A 1 110 ? -41.820 -19.175 21.079 1.00 59.97 110 GLN A O 1
ATOM 895 N N . ALA A 1 111 ? -40.006 -18.867 19.767 1.00 57.34 111 ALA A N 1
ATOM 896 C CA . ALA A 1 111 ? -39.178 -18.317 20.823 1.00 57.34 111 ALA A CA 1
ATOM 897 C C . ALA A 1 111 ? -39.856 -17.009 21.212 1.00 57.34 111 ALA A C 1
ATOM 899 O O . ALA A 1 111 ? -39.751 -16.010 20.502 1.00 57.34 111 ALA A O 1
ATOM 900 N N . THR A 1 112 ? -40.653 -17.048 22.277 1.00 55.72 112 THR A N 1
ATOM 901 C CA . THR A 1 112 ? -41.205 -15.843 22.850 1.00 55.72 112 THR A CA 1
ATOM 902 C C . THR A 1 112 ? -39.986 -14.983 23.112 1.00 55.72 112 THR A C 1
ATOM 904 O O . THR A 1 112 ? -39.016 -15.435 23.731 1.00 55.72 112 THR A O 1
ATOM 907 N N . SER A 1 113 ? -39.997 -13.769 22.569 1.00 54.62 113 SER A N 1
ATOM 908 C CA . SER A 1 113 ? -39.154 -12.680 23.031 1.00 54.62 113 SER A CA 1
ATOM 909 C C . SER A 1 113 ? -39.484 -12.505 24.506 1.00 54.62 113 SER A C 1
ATOM 911 O O . SER A 1 113 ? -40.351 -11.723 24.879 1.00 54.62 113 SER A O 1
ATOM 913 N N . SER A 1 114 ? -38.910 -13.365 25.337 1.00 52.19 114 SER A N 1
ATOM 914 C CA . SER A 1 114 ? -39.149 -13.385 26.759 1.00 52.19 114 SER A CA 1
ATOM 915 C C . SER A 1 114 ? -38.514 -12.097 27.264 1.00 52.19 114 SER A C 1
ATOM 917 O O . SER A 1 114 ? -37.298 -11.959 27.149 1.00 52.19 114 SER A O 1
ATOM 919 N N . PRO A 1 115 ? -39.280 -11.149 27.831 1.00 53.19 115 PRO A N 1
ATOM 920 C CA . PRO A 1 115 ? -38.719 -9.936 28.423 1.00 53.19 115 PRO A CA 1
ATOM 921 C C . PRO A 1 115 ? -37.955 -10.231 29.726 1.00 53.19 115 PRO A C 1
ATOM 923 O O . PRO A 1 115 ? -37.599 -9.319 30.467 1.00 53.19 115 PRO A O 1
ATOM 926 N N . SER A 1 116 ? -37.687 -11.505 30.031 1.00 59.66 116 SER A N 1
ATOM 927 C CA . SER A 1 116 ? -36.792 -11.875 31.111 1.00 59.66 116 SER A CA 1
ATOM 928 C C . SER A 1 116 ? -35.370 -11.579 30.655 1.00 59.66 116 SER A C 1
ATOM 930 O O . SER A 1 116 ? -34.719 -12.388 29.996 1.00 59.66 116 SER A O 1
ATOM 932 N N . ALA A 1 117 ? -34.909 -10.371 30.979 1.00 54.59 117 ALA A N 1
ATOM 933 C CA . ALA A 1 117 ? -33.500 -10.036 30.960 1.00 54.59 117 ALA A CA 1
ATOM 934 C C . ALA A 1 117 ? -32.739 -11.173 31.652 1.00 54.59 117 ALA A C 1
ATOM 936 O O . ALA A 1 117 ? -32.981 -11.458 32.827 1.00 54.59 117 ALA A O 1
ATOM 937 N N . SER A 1 118 ? -31.857 -11.845 30.909 1.00 56.31 118 SER A N 1
ATOM 938 C CA . SER A 1 118 ? -31.014 -12.908 31.444 1.00 56.31 118 SER A CA 1
ATOM 939 C C . SER A 1 118 ? -30.410 -12.455 32.784 1.00 56.31 118 SER A C 1
ATOM 941 O O . SER A 1 118 ? -29.810 -11.374 32.823 1.00 56.31 118 SER A O 1
ATOM 943 N N . PRO A 1 119 ? -30.485 -13.254 33.869 1.00 59.16 119 PRO A N 1
ATOM 944 C CA . PRO A 1 119 ? -30.006 -12.855 35.202 1.00 59.16 119 PRO A CA 1
ATOM 945 C C . PRO A 1 119 ? -28.487 -12.624 35.280 1.00 59.16 119 PRO A C 1
ATOM 947 O O . PRO A 1 119 ? -27.953 -12.315 36.338 1.00 59.16 119 PRO A O 1
ATOM 950 N N . LEU A 1 120 ? -27.777 -12.777 34.161 1.00 52.41 120 LEU A N 1
ATOM 951 C CA . LEU A 1 120 ? -26.345 -12.547 34.014 1.00 52.41 120 LEU A CA 1
ATOM 952 C C . LEU A 1 120 ? -25.976 -11.118 33.585 1.00 52.41 120 LEU A C 1
ATOM 954 O O . LEU A 1 120 ? -24.813 -10.865 33.284 1.00 52.41 120 LEU A O 1
ATOM 958 N N . LYS A 1 121 ? -26.906 -10.153 33.617 1.00 54.69 121 LYS A N 1
ATOM 959 C CA . LYS A 1 121 ? -26.569 -8.727 33.425 1.00 54.69 121 LYS A CA 1
ATOM 960 C C . LYS A 1 121 ? -26.103 -8.004 34.701 1.00 54.69 121 LYS A C 1
ATOM 962 O O . LYS A 1 121 ? -26.053 -6.781 34.730 1.00 54.69 121 LYS A O 1
ATOM 967 N N . SER A 1 122 ? -25.715 -8.744 35.741 1.00 53.12 122 SER A N 1
ATOM 968 C CA . SER A 1 122 ? -25.255 -8.192 37.023 1.00 53.12 122 SER A CA 1
ATOM 969 C C . SER A 1 122 ? -23.961 -8.835 37.536 1.00 53.12 122 SER A C 1
ATOM 971 O O . SER A 1 122 ? -23.857 -9.238 38.692 1.00 53.12 122 SER A O 1
ATOM 973 N N . LYS A 1 123 ? -22.907 -8.877 36.716 1.00 45.53 123 LYS A N 1
ATOM 974 C CA . LYS A 1 123 ? -21.543 -8.784 37.264 1.00 45.53 123 LYS A CA 1
ATOM 975 C C . LYS A 1 123 ? -20.563 -8.323 36.197 1.00 45.53 123 LYS A C 1
ATOM 977 O O . LYS A 1 123 ? -20.372 -8.989 35.186 1.00 45.53 123 LYS A O 1
ATOM 982 N N . GLY A 1 124 ? -19.989 -7.148 36.425 1.00 44.94 124 GLY A N 1
ATOM 983 C CA . GLY A 1 124 ? -19.153 -6.455 35.464 1.00 44.94 124 GLY A CA 1
ATOM 984 C C . GLY A 1 124 ? -17.918 -7.241 35.044 1.00 44.94 124 GLY A C 1
ATOM 985 O O . GLY A 1 124 ? -17.232 -7.854 35.861 1.00 44.94 124 GLY A O 1
ATOM 986 N N . ARG A 1 125 ? -17.572 -7.093 33.767 1.00 38.22 125 ARG A N 1
ATOM 987 C CA . ARG A 1 125 ? -16.172 -6.961 33.398 1.00 38.22 125 ARG A CA 1
ATOM 988 C C . ARG A 1 125 ? -15.885 -5.471 33.311 1.00 38.22 125 ARG A C 1
ATOM 990 O O . ARG A 1 125 ? -16.098 -4.839 32.286 1.00 38.22 125 ARG A O 1
ATOM 997 N N . VAL A 1 126 ? -15.457 -4.929 34.446 1.00 44.75 126 VAL A N 1
ATOM 998 C CA . VAL A 1 126 ? -14.767 -3.647 34.517 1.00 44.75 126 VAL A CA 1
ATOM 999 C C . VAL A 1 126 ? -13.522 -3.786 33.644 1.00 44.75 126 VAL A C 1
ATOM 1001 O O . VAL A 1 126 ? -12.573 -4.473 34.016 1.00 44.75 126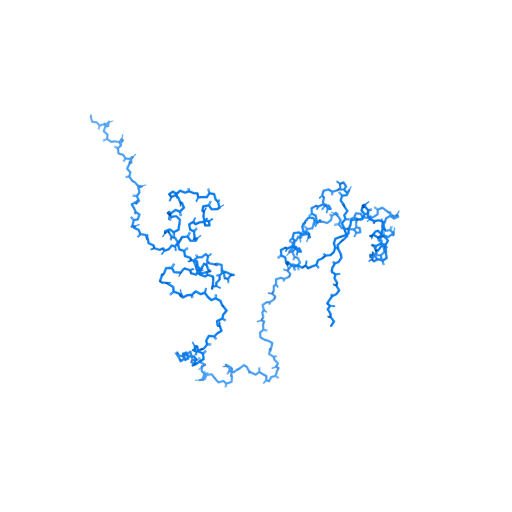 VAL A O 1
ATOM 1004 N N . VAL A 1 127 ? -13.547 -3.177 32.466 1.00 43.59 127 VAL A N 1
ATOM 1005 C CA . VAL A 1 127 ? -12.335 -2.649 31.849 1.00 43.59 127 VAL A CA 1
ATOM 1006 C C . VAL A 1 127 ? -12.493 -1.137 31.925 1.00 43.59 127 VAL A C 1
ATOM 1008 O O . VAL A 1 127 ? -13.309 -0.556 31.225 1.00 43.59 127 VAL A O 1
ATOM 1011 N N . SER A 1 128 ? -11.786 -0.578 32.910 1.00 38.78 128 SER A N 1
ATOM 1012 C CA . SER A 1 128 ? -11.408 0.831 33.069 1.00 38.78 128 SER A CA 1
ATOM 1013 C C . SER A 1 128 ? -12.502 1.901 32.937 1.00 38.78 128 SER A C 1
ATOM 1015 O O . SER A 1 128 ? -12.662 2.512 31.894 1.00 38.78 128 SER A O 1
ATOM 1017 N N . GLY A 1 129 ? -13.144 2.193 34.072 1.00 43.06 129 GLY A N 1
ATOM 1018 C CA . GLY A 1 129 ? -13.090 3.531 34.674 1.00 43.06 129 GLY A CA 1
ATOM 1019 C C . GLY A 1 129 ? -13.816 4.690 33.991 1.00 43.06 129 GLY A C 1
ATOM 1020 O O . GLY A 1 129 ? -13.162 5.534 33.410 1.00 43.06 129 GLY A O 1
ATOM 1021 N N . ALA A 1 130 ? -15.116 4.819 34.245 1.00 42.22 130 ALA A N 1
ATOM 1022 C CA . ALA A 1 130 ? -15.768 6.087 34.587 1.00 42.22 130 ALA A CA 1
ATOM 1023 C C . ALA A 1 130 ? -17.144 5.753 35.176 1.00 42.22 130 ALA A C 1
ATOM 1025 O O . ALA A 1 130 ? -17.840 4.850 34.706 1.00 42.22 130 ALA A O 1
ATOM 1026 N N . LYS A 1 131 ? -17.515 6.405 36.278 1.00 44.34 131 LYS A N 1
ATOM 1027 C CA . LYS A 1 131 ? -18.900 6.382 36.753 1.00 44.34 131 LYS A CA 1
ATOM 1028 C C . LYS A 1 131 ? -19.703 7.115 35.683 1.00 44.34 131 LYS A C 1
ATOM 1030 O O . LYS A 1 131 ? -19.368 8.263 35.457 1.00 44.34 131 LYS A O 1
ATOM 1035 N N . ARG A 1 132 ? -20.712 6.478 35.076 1.00 47.88 132 ARG A N 1
ATOM 1036 C CA . ARG A 1 132 ? -21.650 7.171 34.179 1.00 47.88 132 ARG A CA 1
ATOM 1037 C C . ARG A 1 132 ? -22.251 8.358 34.925 1.00 47.88 132 ARG A C 1
ATOM 1039 O O . ARG A 1 132 ? -23.089 8.152 35.808 1.00 47.88 132 ARG A O 1
ATOM 1046 N N . SER A 1 133 ? -21.767 9.553 34.627 1.00 51.31 133 SER A N 1
ATOM 1047 C CA . SER A 1 133 ? -22.437 10.798 34.967 1.00 51.31 133 SER A CA 1
ATOM 1048 C C . SER A 1 133 ? -23.569 11.020 33.967 1.00 51.31 133 SER A C 1
ATOM 1050 O O . SER A 1 133 ? -23.518 10.546 32.838 1.00 51.31 133 SER A O 1
ATOM 1052 N N . GLU A 1 134 ? -24.616 11.727 34.386 1.00 56.41 134 GLU A N 1
ATOM 1053 C CA . GLU A 1 134 ? -25.755 12.112 33.532 1.00 56.41 134 GLU A CA 1
ATOM 1054 C C . GLU A 1 134 ? -25.327 12.974 32.323 1.00 56.41 134 GLU A C 1
ATOM 1056 O O . GLU A 1 134 ? -26.099 13.169 31.396 1.00 56.41 134 GLU A O 1
ATOM 1061 N N . THR A 1 135 ? -24.076 13.441 32.327 1.00 63.09 135 THR A N 1
ATOM 1062 C CA . THR A 1 135 ? -23.414 14.280 31.320 1.00 63.09 135 THR A CA 1
ATOM 1063 C C . THR A 1 135 ? -22.540 13.498 30.328 1.00 63.09 135 THR A C 1
ATOM 1065 O O . THR A 1 135 ? -21.841 14.116 29.530 1.00 63.09 135 THR A O 1
ATOM 1068 N N . ASP A 1 136 ? -22.513 12.163 30.403 1.00 72.38 136 ASP A N 1
ATOM 1069 C CA . ASP A 1 136 ? -21.669 11.326 29.542 1.00 72.38 136 ASP A CA 1
ATOM 1070 C C . ASP A 1 136 ? -22.447 10.882 28.296 1.00 72.38 136 ASP A C 1
ATOM 1072 O O . ASP A 1 136 ? -23.460 10.186 28.401 1.00 72.38 136 ASP A O 1
ATOM 1076 N N . ILE A 1 137 ? -21.937 11.228 27.116 1.00 76.94 137 ILE A N 1
ATOM 1077 C CA . ILE A 1 137 ? -22.560 10.939 25.820 1.00 76.94 137 ILE A CA 1
ATOM 1078 C C . ILE A 1 137 ? -21.822 9.780 25.151 1.00 76.94 137 ILE A C 1
ATOM 1080 O O . ILE A 1 137 ? -20.593 9.773 25.095 1.00 76.94 137 ILE A O 1
ATOM 1084 N N . ASP A 1 138 ? -22.553 8.783 24.644 1.00 81.38 138 ASP A N 1
ATOM 1085 C CA . ASP A 1 138 ? -21.957 7.700 23.851 1.00 81.38 138 ASP A CA 1
ATOM 1086 C C . ASP A 1 138 ? -21.718 8.193 22.419 1.00 81.38 138 ASP A C 1
ATOM 1088 O O . ASP A 1 138 ? -22.649 8.332 21.624 1.00 81.38 138 ASP A O 1
ATOM 1092 N N . ALA A 1 139 ? -20.453 8.441 22.079 1.00 80.31 139 ALA A N 1
ATOM 1093 C CA . ALA A 1 139 ? -20.059 8.970 20.777 1.00 80.31 139 ALA A CA 1
ATOM 1094 C C . ALA A 1 139 ? -20.506 8.074 19.607 1.00 80.31 139 ALA A C 1
ATOM 1096 O O . ALA A 1 139 ? -20.699 8.567 18.498 1.00 80.31 139 ALA A O 1
ATOM 1097 N N . GLY A 1 140 ? -20.687 6.767 19.829 1.00 77.88 140 GLY A N 1
ATOM 1098 C CA . GLY A 1 140 ? -21.186 5.862 18.792 1.00 77.88 140 GLY A CA 1
ATOM 1099 C C . GLY A 1 140 ? -22.688 5.944 18.536 1.00 77.88 140 GLY A C 1
ATOM 1100 O O . GLY A 1 140 ? -23.123 5.589 17.441 1.00 77.88 140 GLY A O 1
ATOM 1101 N N . GLU A 1 141 ? -23.475 6.396 19.513 1.00 78.75 141 GLU A N 1
ATOM 1102 C CA . GLU A 1 141 ? -24.921 6.589 19.357 1.00 78.75 141 GLU A CA 1
ATOM 1103 C C . GLU A 1 141 ? -25.213 7.913 18.642 1.00 78.75 141 GLU A C 1
ATOM 1105 O O . GLU A 1 141 ? -25.953 7.916 17.659 1.00 78.75 141 GLU A O 1
ATOM 1110 N N . GLU A 1 142 ? -24.536 8.995 19.039 1.00 78.62 142 GLU A N 1
ATOM 1111 C CA . GLU A 1 142 ? -24.742 10.332 18.462 1.00 78.62 142 GLU A CA 1
ATOM 1112 C C . GLU A 1 142 ? -24.147 10.499 17.056 1.00 78.62 142 GLU A C 1
ATOM 1114 O O . GLU A 1 142 ? -24.771 11.078 16.168 1.00 78.62 142 GLU A O 1
ATOM 1119 N N . LEU A 1 143 ? -22.947 9.961 16.802 1.00 75.88 143 LEU A N 1
ATOM 1120 C CA . LEU A 1 143 ? -22.293 10.090 15.490 1.00 75.88 143 LEU A CA 1
ATOM 1121 C C . LEU A 1 143 ? -22.740 9.013 14.488 1.00 75.88 143 LEU A C 1
ATOM 1123 O O . LEU A 1 143 ? -22.315 9.030 13.331 1.00 75.88 143 LEU A O 1
ATOM 1127 N N . GLY A 1 144 ? -23.560 8.049 14.919 1.00 74.19 144 GLY A N 1
ATOM 1128 C CA . GLY A 1 144 ? -24.033 6.940 14.086 1.00 74.19 144 GLY A CA 1
ATOM 1129 C C . GLY A 1 144 ? -22.937 5.969 13.624 1.00 74.19 144 GLY A C 1
ATOM 1130 O O . GLY A 1 144 ? -23.193 5.122 12.763 1.00 74.19 144 GLY A O 1
ATOM 1131 N N . ASP A 1 145 ? -21.720 6.062 14.172 1.00 77.00 145 ASP A N 1
ATOM 1132 C CA . ASP A 1 145 ? -20.625 5.140 13.874 1.00 77.00 145 ASP A CA 1
ATOM 1133 C C . ASP A 1 145 ? -20.593 4.004 14.902 1.00 77.00 145 ASP A C 1
ATOM 1135 O O . ASP A 1 145 ? -20.165 4.157 16.048 1.00 77.00 145 ASP A O 1
ATOM 1139 N N . SER A 1 146 ? -20.978 2.807 14.458 1.00 77.38 146 SER A N 1
ATOM 1140 C CA . SER A 1 146 ? -20.966 1.592 15.280 1.00 77.38 146 SER A CA 1
ATOM 1141 C C . SER A 1 146 ? -19.575 1.231 15.823 1.00 77.38 146 SER A C 1
ATOM 1143 O O . SER A 1 146 ? -19.464 0.388 16.711 1.00 77.38 146 SER A O 1
ATOM 1145 N N . ARG A 1 147 ? -18.498 1.830 15.296 1.00 79.00 147 ARG A N 1
ATOM 1146 C CA . ARG A 1 147 ? -17.126 1.645 15.797 1.00 79.00 147 ARG A CA 1
ATOM 1147 C C . ARG A 1 147 ? -16.828 2.430 17.069 1.00 79.00 147 ARG A C 1
ATOM 1149 O O . ARG A 1 147 ? -15.887 2.065 17.770 1.00 79.00 147 ARG A O 1
ATOM 1156 N N . LEU A 1 148 ? -17.593 3.481 17.346 1.00 77.94 148 LEU A N 1
ATOM 1157 C CA . LEU A 1 148 ? -17.427 4.340 18.520 1.00 77.94 148 LEU A CA 1
ATOM 1158 C C . LEU A 1 148 ? -18.395 3.972 19.652 1.00 77.94 148 LEU A C 1
ATOM 1160 O O . LEU A 1 148 ? -18.372 4.599 20.704 1.00 77.94 148 LEU A O 1
ATOM 1164 N N . GLN A 1 149 ? -19.215 2.934 19.460 1.00 77.94 149 GLN A N 1
ATOM 1165 C CA . GLN A 1 149 ? -20.202 2.502 20.442 1.00 77.94 149 GLN A CA 1
ATOM 1166 C C . GLN A 1 149 ? -19.526 2.033 21.739 1.00 77.94 149 GLN A C 1
ATOM 1168 O O . GLN A 1 149 ? -18.714 1.101 21.736 1.00 77.94 149 GLN A O 1
ATOM 1173 N N . GLY A 1 150 ? -19.888 2.663 22.856 1.00 76.88 150 GLY A N 1
ATOM 1174 C CA . GLY A 1 150 ? -19.297 2.431 24.172 1.00 76.88 150 GLY A CA 1
ATOM 1175 C C . GLY A 1 150 ? -18.143 3.371 24.530 1.00 76.88 150 GLY A C 1
ATOM 1176 O O . GLY A 1 150 ? -17.535 3.180 25.586 1.00 76.88 150 GLY A O 1
ATOM 1177 N N . VAL A 1 151 ? -17.843 4.367 23.690 1.00 80.44 151 VAL A N 1
ATOM 1178 C CA . VAL A 1 151 ? -16.920 5.463 24.010 1.00 80.44 151 VAL A CA 1
ATOM 1179 C C . VAL A 1 151 ? -17.734 6.617 24.591 1.00 80.44 151 VAL A C 1
ATOM 1181 O O . VAL A 1 151 ? -18.407 7.338 23.863 1.00 80.44 151 VAL A O 1
ATOM 1184 N N . SER A 1 152 ? -17.683 6.775 25.913 1.00 83.94 152 SER A N 1
ATOM 1185 C CA . SER A 1 152 ? -18.311 7.897 26.615 1.00 83.94 152 SER A CA 1
ATOM 1186 C C . SER A 1 152 ? -17.423 9.135 26.551 1.00 83.94 152 SER A C 1
ATOM 1188 O O . SER A 1 152 ? -16.253 9.045 26.928 1.00 83.94 152 SER A O 1
ATOM 1190 N N . VAL A 1 153 ? -17.985 10.262 26.127 1.00 83.38 153 VAL A N 1
ATOM 1191 C CA . VAL A 1 153 ? -17.316 11.566 26.062 1.00 83.38 153 VAL A CA 1
ATOM 1192 C C . VAL A 1 153 ? -18.163 12.594 26.812 1.00 83.38 153 VAL A C 1
ATOM 1194 O O . VAL A 1 153 ? -19.392 12.536 26.776 1.00 83.38 153 VAL A O 1
ATOM 1197 N N . THR A 1 154 ? -17.511 13.509 27.520 1.00 86.81 154 THR A N 1
ATOM 1198 C CA . THR A 1 154 ? -18.172 14.637 28.202 1.00 86.81 154 THR A CA 1
ATOM 1199 C C . THR A 1 154 ? -18.297 15.858 27.283 1.00 86.81 154 THR A C 1
ATOM 1201 O O . THR A 1 154 ? -17.581 15.975 26.290 1.00 86.81 154 THR A O 1
ATOM 1204 N N . GLU A 1 155 ? -19.190 16.796 27.608 1.00 82.31 155 GLU A N 1
ATOM 1205 C CA . GLU A 1 155 ? -19.387 18.037 26.835 1.00 82.31 155 GLU A CA 1
ATOM 1206 C C . GLU A 1 155 ? -18.092 18.861 26.696 1.00 82.31 155 GLU A C 1
ATOM 1208 O O . GLU A 1 155 ? -17.764 19.337 25.609 1.00 82.31 155 GLU A O 1
ATOM 1213 N N . ASP A 1 156 ? -17.306 18.946 27.772 1.00 83.75 156 ASP A N 1
ATOM 1214 C CA . ASP A 1 156 ? -16.020 19.650 27.786 1.00 83.75 156 ASP A CA 1
ATOM 1215 C C . ASP A 1 156 ? -14.981 18.977 26.868 1.00 83.75 156 ASP A C 1
ATOM 1217 O O . ASP A 1 156 ? -14.187 19.649 26.208 1.00 83.75 156 ASP A O 1
ATOM 1221 N N . GLU A 1 157 ? -14.992 17.643 26.793 1.00 85.81 157 GLU A N 1
ATOM 1222 C CA . GLU A 1 157 ? -14.112 16.877 25.903 1.00 85.81 157 GLU A CA 1
ATOM 1223 C C . GLU A 1 157 ? -14.535 17.014 24.436 1.00 85.81 157 GLU A C 1
ATOM 1225 O O . GLU A 1 157 ? -13.677 17.147 23.565 1.00 85.81 157 GLU A O 1
ATOM 1230 N N . LEU A 1 158 ? -15.841 17.036 24.152 1.00 86.19 158 LEU A N 1
ATOM 1231 C CA . LEU A 1 158 ? -16.376 17.325 22.818 1.00 86.19 158 LEU A CA 1
ATOM 1232 C C . LEU A 1 158 ? -15.967 18.729 22.357 1.00 86.19 158 LEU A C 1
ATOM 1234 O O . LEU A 1 158 ? -15.504 18.888 21.229 1.00 86.19 158 LEU A O 1
ATOM 1238 N N . LEU A 1 159 ? -16.061 19.730 23.235 1.00 86.31 159 LEU A N 1
ATOM 1239 C CA . LEU A 1 159 ? -15.670 21.106 22.931 1.00 86.31 159 LEU A CA 1
ATOM 1240 C C . LEU A 1 159 ? -14.166 21.224 22.658 1.00 86.31 159 LEU A C 1
ATOM 1242 O O . LEU A 1 159 ? -13.773 21.840 21.668 1.00 86.31 159 LEU A O 1
ATOM 1246 N N . ALA A 1 160 ? -13.332 20.572 23.470 1.00 87.38 160 ALA A N 1
ATOM 1247 C CA . ALA A 1 160 ? -11.887 20.541 23.258 1.00 87.38 160 ALA A CA 1
ATOM 1248 C C . ALA A 1 160 ? -11.498 19.866 21.929 1.00 87.38 160 ALA A C 1
ATOM 1250 O O . ALA A 1 160 ? -10.602 20.342 21.234 1.00 87.38 160 ALA A O 1
ATOM 1251 N N . LEU A 1 161 ? -12.187 18.786 21.543 1.00 86.19 161 LEU A N 1
ATOM 1252 C CA . LEU A 1 161 ? -11.954 18.099 20.267 1.00 86.19 161 LEU A CA 1
ATOM 1253 C C . LEU A 1 161 ? -12.367 18.958 19.067 1.00 86.19 161 LEU A C 1
ATOM 1255 O O . LEU A 1 161 ? -11.680 18.968 18.048 1.00 86.19 161 LEU A O 1
ATOM 1259 N N . VAL A 1 162 ? -13.479 19.684 19.176 1.00 86.56 162 VAL A N 1
ATOM 1260 C CA . VAL A 1 162 ? -13.951 20.588 18.118 1.00 86.56 162 VAL A CA 1
ATOM 1261 C C . VAL A 1 162 ? -13.004 21.788 17.969 1.00 86.56 162 VAL A C 1
ATOM 1263 O O . VAL A 1 162 ? -12.662 22.159 16.842 1.00 86.56 162 VAL A O 1
ATOM 1266 N N . GLU A 1 163 ? -12.469 22.311 19.076 1.00 86.81 163 GLU A N 1
ATOM 1267 C CA . GLU A 1 163 ? -11.427 23.343 19.060 1.00 86.81 163 GLU A CA 1
ATOM 1268 C C . GLU A 1 163 ? -10.111 22.827 18.444 1.00 86.81 163 GLU A C 1
ATOM 1270 O O . GLU A 1 163 ? -9.505 23.515 17.620 1.00 86.81 163 GLU A O 1
ATOM 1275 N N . GLU A 1 164 ? -9.697 21.592 18.757 1.00 86.12 164 GLU A N 1
ATOM 1276 C CA . GLU A 1 164 ? -8.521 20.942 18.154 1.00 86.12 164 GLU A CA 1
ATOM 1277 C C . GLU A 1 164 ? -8.678 20.742 16.635 1.00 86.12 164 GLU A C 1
ATOM 1279 O O . GLU A 1 164 ? -7.704 20.833 15.882 1.00 86.12 164 GLU A O 1
ATOM 1284 N N . LEU A 1 165 ? -9.912 20.552 16.156 1.00 85.19 165 LEU A N 1
ATOM 1285 C CA . LEU A 1 165 ? -10.248 20.492 14.730 1.00 85.19 165 LEU A CA 1
ATOM 1286 C C . LEU A 1 165 ? -10.269 21.870 14.041 1.00 85.19 165 LEU A C 1
ATOM 1288 O O . LEU A 1 165 ? -10.513 21.950 12.835 1.00 85.19 165 LEU A O 1
ATOM 1292 N N . GLY A 1 166 ? -9.974 22.949 14.772 1.00 80.19 166 GLY A N 1
ATOM 1293 C CA . GLY A 1 166 ? -9.892 24.312 14.248 1.00 80.19 166 GLY A CA 1
ATOM 1294 C C . GLY A 1 166 ? -11.240 25.026 14.139 1.00 80.19 166 GLY A C 1
ATOM 1295 O O . GLY A 1 166 ? -11.301 26.122 13.583 1.00 80.19 166 GLY A O 1
ATOM 1296 N N . LEU A 1 167 ? -12.307 24.430 14.675 1.00 80.12 167 LEU A N 1
ATOM 1297 C CA . LEU A 1 167 ? -13.611 25.058 14.872 1.00 80.12 167 LEU A CA 1
ATOM 1298 C C . LEU A 1 167 ? -13.622 25.626 16.294 1.00 80.12 167 LEU A C 1
ATOM 1300 O O . LEU A 1 167 ? -14.151 25.014 17.208 1.00 80.12 167 LEU A O 1
ATOM 1304 N N . GLY A 1 168 ? -12.936 26.747 16.511 1.00 76.25 168 GLY A N 1
ATOM 1305 C CA . GLY A 1 168 ? -12.895 27.418 17.814 1.00 76.25 168 GLY A CA 1
ATOM 1306 C C . GLY A 1 168 ? -13.975 28.496 17.950 1.00 76.25 168 GLY A C 1
ATOM 1307 O O . GLY A 1 168 ? -14.399 29.083 16.958 1.00 76.25 168 GLY A O 1
ATOM 1308 N N . GLY A 1 169 ? -14.365 28.815 19.186 1.00 78.94 169 GLY A N 1
ATOM 1309 C CA . GLY A 1 169 ? -15.278 29.925 19.498 1.00 78.94 169 GLY A CA 1
ATOM 1310 C C . GLY A 1 169 ? -16.751 29.523 19.625 1.00 78.94 169 GLY A C 1
ATOM 1311 O O . GLY A 1 169 ? -17.060 28.374 19.933 1.00 78.94 169 GLY A O 1
ATOM 1312 N N . ASP A 1 170 ? -17.657 30.484 19.417 1.00 79.19 170 ASP A N 1
ATOM 1313 C CA . ASP A 1 170 ? -19.110 30.301 19.595 1.00 79.19 170 ASP A CA 1
ATOM 1314 C C . ASP A 1 170 ? -19.682 29.188 18.696 1.00 79.19 170 ASP A C 1
ATOM 1316 O O . ASP A 1 170 ? -20.584 28.463 19.113 1.00 79.19 170 ASP A O 1
ATOM 1320 N N . ASP A 1 171 ? -19.095 28.982 17.512 1.00 80.19 171 ASP A N 1
ATOM 1321 C CA . ASP A 1 171 ? -19.478 27.914 16.578 1.00 80.19 171 ASP A CA 1
ATOM 1322 C C . ASP A 1 171 ? -19.221 26.510 17.160 1.00 80.19 171 ASP A C 1
ATOM 1324 O O . ASP A 1 171 ? -19.993 25.580 16.931 1.00 80.19 171 ASP A O 1
ATOM 1328 N N . ALA A 1 172 ? -18.154 26.346 17.952 1.00 82.94 172 ALA A N 1
ATOM 1329 C CA . ALA A 1 172 ? -17.839 25.085 18.623 1.00 82.94 172 ALA A CA 1
ATOM 1330 C C . ALA A 1 172 ? -18.896 24.742 19.678 1.00 82.94 172 ALA A C 1
ATOM 1332 O O . ALA A 1 172 ? -19.325 23.596 19.804 1.00 82.94 172 ALA A O 1
ATOM 1333 N N . ASN A 1 173 ? -19.321 25.764 20.425 1.00 82.31 173 ASN A N 1
ATOM 1334 C CA . ASN A 1 173 ? -20.310 25.634 21.483 1.00 82.31 173 ASN A CA 1
ATOM 1335 C C . ASN A 1 173 ? -21.687 25.264 20.910 1.00 82.31 173 ASN A C 1
ATOM 1337 O O . ASN A 1 173 ? -22.342 24.366 21.434 1.00 82.31 173 ASN A O 1
ATOM 1341 N N . ASP A 1 174 ? -22.083 25.886 19.795 1.00 86.00 174 ASP A N 1
ATOM 1342 C CA . ASP A 1 174 ? -23.357 25.605 19.121 1.00 86.00 174 ASP A CA 1
ATOM 1343 C C . ASP A 1 174 ? -23.417 24.172 18.563 1.00 86.00 174 ASP A C 1
ATOM 1345 O O . ASP A 1 174 ? -24.424 23.479 18.713 1.00 86.00 174 ASP A O 1
ATOM 1349 N N . LEU A 1 175 ? -22.309 23.675 17.998 1.00 83.75 175 LEU A N 1
ATOM 1350 C CA . LEU A 1 175 ? -22.218 22.298 17.503 1.00 83.75 175 LEU A CA 1
ATOM 1351 C C . LEU A 1 175 ? -22.346 21.273 18.630 1.00 83.75 175 LEU A C 1
ATOM 1353 O O . LEU A 1 175 ? -23.155 20.350 18.533 1.00 83.75 175 LEU A O 1
ATOM 1357 N N . VAL A 1 176 ? -21.572 21.438 19.706 1.00 81.62 176 VAL A N 1
ATOM 1358 C CA . VAL A 1 176 ? -21.614 20.524 20.854 1.00 81.62 176 VAL A CA 1
ATOM 1359 C C . VAL A 1 176 ? -23.002 20.539 21.495 1.00 81.62 176 VAL A C 1
ATOM 1361 O O . VAL A 1 176 ? -23.557 19.476 21.759 1.00 81.62 176 VAL A O 1
ATOM 1364 N N . LYS A 1 177 ? -23.619 21.716 21.629 1.00 83.31 177 LYS A N 1
ATOM 1365 C CA . LYS A 1 177 ? -24.979 21.871 22.152 1.00 83.31 177 LYS A CA 1
ATOM 1366 C C . LYS A 1 177 ? -26.057 21.240 21.262 1.00 83.31 177 LYS A C 1
ATOM 1368 O O . LYS A 1 177 ? -27.034 20.677 21.760 1.00 83.31 177 LYS A O 1
ATOM 1373 N N . GLY A 1 178 ? -25.874 21.296 19.942 1.00 81.38 178 GLY A N 1
ATOM 1374 C CA . GLY A 1 178 ? -26.731 20.610 18.975 1.00 81.38 178 GLY A CA 1
ATOM 1375 C C . GLY A 1 178 ? -26.645 19.082 19.074 1.00 81.38 178 GLY A C 1
ATOM 1376 O O . GLY A 1 178 ? -27.657 18.408 18.897 1.00 81.38 178 GLY A O 1
ATOM 1377 N N . LEU A 1 179 ? -25.463 18.550 19.402 1.00 75.81 179 LEU A N 1
ATOM 1378 C CA . LEU A 1 179 ? -25.206 17.120 19.622 1.00 75.81 179 LEU A CA 1
ATOM 1379 C C . LEU A 1 179 ? -25.668 16.628 21.004 1.00 75.81 179 LEU A C 1
ATOM 1381 O O . LEU A 1 179 ? -26.083 15.484 21.131 1.00 75.81 179 LEU A O 1
ATOM 1385 N N . THR A 1 180 ? -25.633 17.470 22.039 1.00 72.44 180 THR A N 1
ATOM 1386 C CA . THR A 1 180 ? -26.082 17.105 23.398 1.00 72.44 180 THR A CA 1
ATOM 1387 C C . THR A 1 180 ? -27.599 17.243 23.598 1.00 72.44 180 THR A C 1
ATOM 1389 O O . THR A 1 180 ? -28.130 16.844 24.635 1.00 72.44 180 THR A O 1
ATOM 1392 N N . GLY A 1 181 ? -28.325 17.770 22.604 1.00 65.19 181 GLY A N 1
ATOM 1393 C CA . GLY A 1 181 ? -29.789 17.805 22.583 1.00 65.19 181 GLY A CA 1
ATOM 1394 C C . GLY A 1 181 ? -30.442 18.953 23.366 1.00 65.19 181 GLY A C 1
ATOM 1395 O O . GLY A 1 181 ? -31.673 19.004 23.432 1.00 65.19 181 GLY A O 1
ATOM 1396 N N . ASP A 1 182 ? -29.681 19.912 23.905 1.00 58.16 182 ASP A N 1
ATOM 1397 C CA . ASP A 1 182 ? -30.240 21.110 24.552 1.00 58.16 182 ASP A CA 1
ATOM 1398 C C . ASP A 1 182 ? -30.557 22.193 23.505 1.00 58.16 182 ASP A C 1
ATOM 1400 O O . ASP A 1 182 ? -29.884 23.213 23.384 1.00 58.16 182 ASP A O 1
ATOM 1404 N N . SER A 1 183 ? -31.584 21.968 22.685 1.00 44.00 183 SER A N 1
ATOM 1405 C CA . SER A 1 183 ? -32.055 22.971 21.720 1.00 44.00 183 SER A CA 1
ATOM 1406 C C . SER A 1 183 ? -33.014 23.978 22.380 1.00 44.00 183 SER A C 1
ATOM 1408 O O . SER A 1 183 ? -34.138 23.597 22.720 1.00 44.00 183 SER A O 1
ATOM 1410 N N . PRO A 1 184 ? -32.700 25.287 22.482 1.00 45.16 184 PRO A N 1
ATOM 1411 C CA . PRO A 1 184 ? -33.751 26.297 22.475 1.00 45.16 184 PRO A CA 1
ATOM 1412 C C . PRO A 1 184 ? -34.386 26.345 21.069 1.00 45.16 184 PRO A C 1
ATOM 1414 O O . PRO A 1 184 ? -33.689 26.153 20.071 1.00 45.16 184 PRO A O 1
ATOM 1417 N N . PRO A 1 185 ? -35.703 26.594 20.942 1.00 40.09 185 PRO A N 1
ATOM 1418 C CA . PRO A 1 185 ? -36.372 26.596 19.646 1.00 40.09 185 PRO A CA 1
ATOM 1419 C C . PRO A 1 185 ? -35.764 27.656 18.723 1.00 40.09 185 PRO A C 1
ATOM 1421 O O . PRO A 1 185 ? -35.728 28.846 19.049 1.00 40.09 185 PRO A O 1
ATOM 1424 N N . SER A 1 186 ? -35.323 27.210 17.551 1.00 40.88 186 SER A N 1
ATOM 1425 C CA . SER A 1 186 ? -34.833 28.053 16.471 1.00 40.88 186 SER A CA 1
ATOM 1426 C C . SER A 1 186 ? -35.901 29.072 16.054 1.00 40.88 186 SER A C 1
ATOM 1428 O O . SER A 1 186 ? -36.992 28.736 15.588 1.00 40.88 186 SER A O 1
ATOM 1430 N N . LYS A 1 187 ? -35.586 30.364 16.205 1.00 35.06 187 LYS A N 1
ATOM 1431 C CA . LYS A 1 187 ? -36.267 31.423 15.456 1.00 35.06 187 LYS A CA 1
ATOM 1432 C C . LYS A 1 187 ? -35.818 31.305 14.003 1.00 35.06 187 LYS A C 1
ATOM 1434 O O . LYS A 1 187 ? -34.706 31.689 13.663 1.00 35.06 187 LYS A O 1
ATOM 1439 N N . GLY A 1 188 ? -36.691 30.765 13.159 1.00 36.16 188 GLY A N 1
ATOM 1440 C CA . GLY A 1 188 ? -36.550 30.865 11.714 1.00 36.16 188 GLY A CA 1
ATOM 1441 C C . GLY A 1 188 ? -36.675 32.322 11.275 1.00 36.16 188 GLY A C 1
ATOM 1442 O O . GLY A 1 188 ? -37.735 32.928 11.428 1.00 36.16 188 GLY A O 1
ATOM 1443 N N . GLU A 1 189 ? -35.603 32.878 10.718 1.00 36.12 189 GLU A N 1
ATOM 1444 C CA . GLU A 1 189 ? -35.630 34.150 10.001 1.00 36.12 189 GLU A CA 1
ATOM 1445 C C . GLU A 1 189 ? -35.689 33.854 8.502 1.00 36.12 189 GLU A C 1
ATOM 1447 O O . GLU A 1 189 ? -34.695 33.605 7.827 1.00 36.12 189 GLU A O 1
ATOM 1452 N N . GLY A 1 190 ? -36.919 33.797 8.002 1.00 37.56 190 GLY A N 1
ATOM 1453 C CA . GLY A 1 190 ? -37.237 33.533 6.609 1.00 37.56 190 GLY A CA 1
ATOM 1454 C C . GLY A 1 190 ? -38.629 34.049 6.279 1.00 37.56 190 GLY A C 1
ATOM 1455 O O . GLY A 1 190 ? -39.499 33.261 5.933 1.00 37.56 190 GLY A O 1
ATOM 1456 N N . ALA A 1 191 ? -38.861 35.354 6.448 1.00 37.69 191 ALA A N 1
ATOM 1457 C CA . ALA A 1 191 ? -39.972 36.083 5.831 1.00 37.69 191 ALA A CA 1
ATOM 1458 C C . ALA A 1 191 ? -39.845 37.585 6.122 1.00 37.69 191 ALA A C 1
ATOM 1460 O O . ALA A 1 191 ? -40.057 37.987 7.260 1.00 37.69 191 ALA A O 1
ATOM 1461 N N . GLN A 1 192 ? -39.551 38.392 5.093 1.00 37.16 192 GLN A N 1
ATOM 1462 C CA . GLN A 1 192 ? -40.154 39.709 4.799 1.00 37.16 192 GLN A CA 1
ATOM 1463 C C . GLN A 1 192 ? -39.226 40.551 3.911 1.00 37.16 192 GLN A C 1
ATOM 1465 O O . GLN A 1 192 ? -38.346 41.255 4.392 1.00 37.16 192 GLN A O 1
ATOM 1470 N N . SER A 1 193 ? -39.453 40.525 2.598 1.00 38.12 193 SER A N 1
ATOM 1471 C CA . SER A 1 193 ? -39.276 41.704 1.727 1.00 38.12 193 SER A CA 1
ATOM 1472 C C . SER A 1 193 ? -39.884 41.456 0.342 1.00 38.12 193 SER A C 1
ATOM 1474 O O . SER A 1 193 ? -39.276 41.698 -0.689 1.00 38.12 193 SER A O 1
ATOM 1476 N N . GLU A 1 194 ? -41.143 41.013 0.321 1.00 43.12 194 GLU A N 1
ATOM 1477 C CA . GLU A 1 194 ? -42.013 41.097 -0.858 1.00 43.12 194 GLU A CA 1
ATOM 1478 C C . GLU A 1 194 ? -43.254 41.916 -0.464 1.00 43.12 194 GLU A C 1
ATOM 1480 O O . GLU A 1 194 ? -44.368 41.425 -0.315 1.00 43.12 194 GLU A O 1
ATOM 1485 N N . LYS A 1 195 ? -43.017 43.190 -0.131 1.00 43.56 195 LYS A N 1
ATOM 1486 C CA . LYS A 1 195 ? -44.062 44.195 0.119 1.00 43.56 195 LYS A CA 1
ATOM 1487 C C . LYS A 1 195 ? -43.556 45.593 -0.246 1.00 43.56 195 LYS A C 1
ATOM 1489 O O . LYS A 1 195 ? -43.567 46.495 0.581 1.00 43.56 195 LYS A O 1
ATOM 1494 N N . LEU A 1 196 ? -43.070 45.754 -1.477 1.00 44.75 196 LEU A N 1
ATOM 1495 C CA . LEU A 1 196 ? -42.750 47.064 -2.067 1.00 44.75 196 LEU A CA 1
ATOM 1496 C C . LEU A 1 196 ? -43.205 47.194 -3.535 1.00 44.75 196 LEU A C 1
ATOM 1498 O O . LEU A 1 196 ? -42.738 48.072 -4.250 1.00 44.75 196 LEU A O 1
ATOM 1502 N N . GLU A 1 197 ? -44.162 46.375 -3.981 1.00 45.22 197 GLU A N 1
ATOM 1503 C CA . GLU A 1 197 ? -44.713 46.454 -5.342 1.00 45.22 197 GLU A CA 1
ATOM 1504 C C . GLU A 1 197 ? -46.251 46.469 -5.337 1.00 45.22 197 GLU A C 1
ATOM 1506 O O . GLU A 1 197 ? -46.910 45.682 -6.001 1.00 45.22 197 GLU A O 1
ATOM 1511 N N . MET A 1 198 ? -46.859 47.343 -4.529 1.00 49.59 198 MET A N 1
ATOM 1512 C CA . MET A 1 198 ? -48.287 47.680 -4.651 1.00 49.59 198 MET A CA 1
ATOM 1513 C C . MET A 1 198 ? -48.602 49.050 -4.018 1.00 49.59 198 MET A C 1
ATOM 1515 O O . MET A 1 198 ? -49.533 49.192 -3.240 1.00 49.59 198 MET A O 1
ATOM 1519 N N . GLU A 1 199 ? -47.813 50.081 -4.339 1.00 42.84 199 GLU A N 1
ATOM 1520 C CA . GLU A 1 199 ? -48.197 51.481 -4.072 1.00 42.84 199 GLU A CA 1
ATOM 1521 C C . GLU A 1 199 ? -47.602 52.446 -5.115 1.00 42.84 199 GLU A C 1
ATOM 1523 O O . GLU A 1 199 ? -47.039 53.488 -4.803 1.00 42.84 199 GLU A O 1
ATOM 1528 N N . LEU A 1 200 ? -47.706 52.082 -6.398 1.00 48.09 200 LEU A N 1
ATOM 1529 C CA . LEU A 1 200 ? -47.518 53.027 -7.504 1.00 48.09 200 LEU A CA 1
ATOM 1530 C C . LEU A 1 200 ? -48.512 52.739 -8.638 1.00 48.09 200 LEU A C 1
ATOM 1532 O O . LEU A 1 200 ? -48.143 52.494 -9.784 1.00 48.09 200 LEU A O 1
ATOM 1536 N N . LYS A 1 201 ? -49.799 52.698 -8.284 1.00 45.88 201 LYS A N 1
ATOM 1537 C CA . LYS A 1 201 ? -50.931 52.800 -9.217 1.00 45.88 201 LYS A CA 1
ATOM 1538 C C . LYS A 1 201 ? -52.190 53.207 -8.444 1.00 45.88 201 LYS A C 1
ATOM 1540 O O . LYS A 1 201 ? -53.078 52.396 -8.203 1.00 45.88 201 LYS A O 1
ATOM 1545 N N . ALA A 1 202 ? -52.223 54.473 -8.044 1.00 41.47 202 ALA A N 1
ATOM 1546 C CA . ALA A 1 202 ? -53.434 55.250 -7.800 1.00 41.47 202 ALA A CA 1
ATOM 1547 C C . ALA A 1 202 ? -53.099 56.720 -8.062 1.00 41.47 202 ALA A C 1
ATOM 1549 O O . ALA A 1 202 ? -52.082 57.183 -7.500 1.00 41.47 202 ALA A O 1
#

Foldseek 3Di:
DDDDAAEAEAEPPDPDVLSVVVSVVVVVVCVVVVGGHHYDHCHPDPVSVVVCVVVPDPCCVVCVVVVVNCVVVVSVPDDDPCPPVPPDPPDDPPDDVPDDDPCRVCVPCDVPPPPPDDPPPPDDPDDDDDDDDPQWDQCCVLVVPPVSGPPTDGLVRQLVVCVVVVNDDPSSNVVSCVSSVVDDDDDDPDDDDPPDPPPDDD

InterPro domains:
  IPR006993 SH3-binding, glutamic acid-rich protein [PF04908] (5-57)

pLDDT: mean 71.4, std 15.35, range [35.06, 91.88]

Sequence (202 aa):
MAPPPIQLFLTTIISSPTVRQRQEYILRVLQVKKVSFISYDLASDEDAKKLWRRKAPRGYEEAVEFGELEQFLRLNEDYKPFEDDQPALPAKPVGVAGAYTPAQMHPHHQATSSPSASPLKSKGRVVSGAKRSETDIDAGEELGDSRLQGVSVTEDELLALVEELGLGGDDANDLVKGLTGDSPPSKGEGAQSEKLEMELKA

Radius of gyration: 30.82 Å; chains: 1; bounding box: 75×89×61 Å

Secondary structure (DSSP, 8-state):
-PPPPEEEEE-TT---HHHHHHHHHHHHHHHHTT--EEEEETTT-HHHHHHHHHHSPTTHHHHHHTT-HHHHTTTTS---TTTTS-----------TT---HHHH-TT----------TTSSS----S-----TTEEEHHHHS--TTSTT-EEEHHHHHHHHHHTT--SHHHHHHHHHHHT--PPP---------SSSSS--